Protein AF-A0A3C1B3I5-F1 (afdb_monomer_lite)

pLDDT: mean 86.34, std 8.49, range [52.22, 96.81]

Secondary structure (DSSP, 8-state):
-HHHHHHHHHHHHHHHHHHHHHHHHHHHHHHHHHHHHHHHHHHHHHHHHHHHHHHHHHHTTT--HHHHHHHHTHHHHHSSEEEEEETTT--EEEPPPPGGGHHHHHHHHHHHHHHHHHHHTS--S-EEEEEEEEETTEEEEEEEEEEEEEEEETTEEEEEEEEEEEEE-HHHHHHHHHHHHHHHH-

Sequence (186 aa):
MNKSIFFRRVLTILILALLLWTALTAILYSLVSRPIFTQIKVRDMQPKAEAIADLASHSFLSGDFFFNSLLESSFELFDAWVFVVDGITGEIRSTSLPDSDTAARQVIQNQIDSHLETLLTGDYASLWFIEKIPRGSGNREVMFIGVPIKVGFGSNQLVVGAIFFVTPMDELNAGLTSMNIALLYS

Radius of gyration: 23.73 Å; chains: 1; bounding box: 56×26×83 Å

Foldseek 3Di:
DVVVVVVVVVVVVVVVVVLVVLVVVLVVCLVPVVVVVVVVLCVLQQVVQVVLLAVVLVCVVPVDPVNLVCQQCVCVVRLWKKWWAFPPPRDIDTHDDPPQQPQQPVVVSVVCVVCFVVQQVVPDQKDKDWDWGDGHPDTFIKMKIKGFRWHDDDPDTHGGTIMITIHGCVVVVVVSVVVSVVSSVD

Structure (mmCIF, N/CA/C/O backbone):
data_AF-A0A3C1B3I5-F1
#
_entry.id   AF-A0A3C1B3I5-F1
#
loop_
_atom_site.group_PDB
_atom_site.id
_atom_site.type_symbol
_atom_site.label_atom_id
_atom_site.label_alt_id
_atom_site.label_comp_id
_atom_site.label_asym_id
_atom_site.label_entity_id
_atom_site.label_seq_id
_atom_site.pdbx_PDB_ins_code
_atom_site.Cartn_x
_atom_site.Cartn_y
_atom_site.Cartn_z
_atom_site.occupancy
_atom_site.B_iso_or_equiv
_atom_site.auth_seq_id
_atom_site.auth_comp_id
_atom_site.auth_asym_id
_atom_site.auth_atom_id
_atom_site.pdbx_PDB_model_num
ATOM 1 N N . MET A 1 1 ? -29.274 -0.188 60.562 1.00 52.22 1 MET A N 1
ATOM 2 C CA . MET A 1 1 ? -29.318 0.510 59.254 1.00 52.22 1 MET A CA 1
ATOM 3 C C . MET A 1 1 ? -27.943 0.826 58.639 1.00 52.22 1 MET A C 1
ATOM 5 O O . MET A 1 1 ? -27.886 0.979 57.431 1.00 52.22 1 MET A O 1
ATOM 9 N N . ASN A 1 2 ? -26.824 0.829 59.382 1.00 54.56 2 ASN A N 1
ATOM 10 C CA . ASN A 1 2 ? -25.502 1.221 58.838 1.00 54.56 2 ASN A CA 1
ATOM 11 C C . ASN A 1 2 ? -24.820 0.191 57.909 1.00 54.56 2 ASN A C 1
ATOM 13 O O . ASN A 1 2 ? -23.942 0.557 57.130 1.00 54.56 2 ASN A O 1
ATOM 17 N N . LYS A 1 3 ? -25.232 -1.087 57.944 1.00 56.28 3 LYS A N 1
ATOM 18 C CA . LYS A 1 3 ? -24.671 -2.141 57.075 1.00 56.28 3 LYS A CA 1
ATOM 19 C C . LYS A 1 3 ? -24.986 -1.926 55.587 1.00 56.28 3 LYS A C 1
ATOM 21 O O . LYS A 1 3 ? -24.147 -2.248 54.753 1.00 56.28 3 LYS A O 1
ATOM 26 N N . SER A 1 4 ? -26.145 -1.350 55.245 1.00 68.38 4 SER A N 1
ATOM 27 C CA . SER A 1 4 ? -26.515 -1.134 53.837 1.00 68.38 4 SER A CA 1
ATOM 28 C C . SER A 1 4 ? -25.727 0.008 53.197 1.00 68.38 4 SER A C 1
ATOM 30 O O . SER A 1 4 ? -25.378 -0.092 52.028 1.00 68.38 4 SE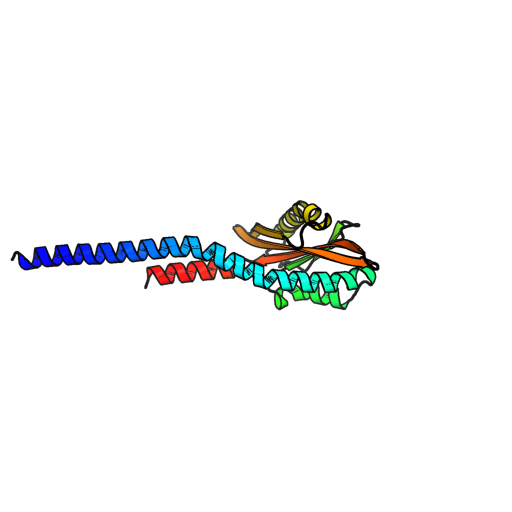R A O 1
ATOM 32 N N . ILE A 1 5 ? -25.390 1.055 53.962 1.00 75.94 5 ILE A N 1
ATOM 33 C CA . ILE A 1 5 ? -24.612 2.205 53.479 1.00 75.94 5 ILE A CA 1
ATOM 34 C C . ILE A 1 5 ? -23.159 1.796 53.225 1.00 75.94 5 ILE A C 1
ATOM 36 O O . ILE A 1 5 ? -22.607 2.128 52.178 1.00 75.94 5 ILE A O 1
ATOM 40 N N . PHE A 1 6 ? -22.556 1.034 54.146 1.00 81.25 6 PHE A N 1
ATOM 41 C CA . PHE A 1 6 ? -21.201 0.509 53.966 1.00 81.25 6 PHE A CA 1
ATOM 42 C C . PHE A 1 6 ? -21.116 -0.418 52.747 1.00 81.25 6 PHE A C 1
ATOM 44 O O . PHE A 1 6 ? -20.263 -0.220 51.886 1.00 81.25 6 PHE A O 1
ATOM 51 N N . PHE A 1 7 ? -22.056 -1.362 52.622 1.00 84.00 7 PHE A N 1
ATOM 52 C CA . PHE A 1 7 ? -22.122 -2.263 51.472 1.00 84.00 7 PHE A CA 1
ATOM 53 C C . PHE A 1 7 ? -22.309 -1.510 50.149 1.00 84.00 7 PHE A C 1
ATOM 55 O O . PHE A 1 7 ? -21.579 -1.771 49.197 1.00 84.00 7 PHE A O 1
ATOM 62 N N . ARG A 1 8 ? -23.217 -0.522 50.094 1.00 83.50 8 ARG A N 1
ATOM 63 C CA . ARG A 1 8 ? -23.411 0.311 48.896 1.00 83.50 8 ARG A CA 1
ATOM 64 C C . ARG A 1 8 ? -22.131 1.031 48.498 1.00 83.50 8 ARG A C 1
ATOM 66 O O . ARG A 1 8 ? -21.798 1.042 47.325 1.00 83.50 8 ARG A O 1
ATOM 73 N N . ARG A 1 9 ? -21.407 1.600 49.465 1.00 87.69 9 ARG A N 1
ATOM 74 C CA . ARG A 1 9 ? -20.180 2.363 49.203 1.00 87.69 9 ARG A CA 1
ATOM 75 C C . ARG A 1 9 ? -19.067 1.474 48.654 1.00 87.69 9 ARG A C 1
ATOM 77 O O . ARG A 1 9 ? -18.425 1.852 47.681 1.00 87.69 9 ARG A O 1
ATOM 84 N N . VAL A 1 10 ? -18.884 0.289 49.237 1.00 90.50 10 VAL A N 1
ATOM 85 C CA . VAL A 1 10 ? -17.921 -0.708 48.744 1.00 90.50 10 VAL A CA 1
ATOM 86 C C . VAL A 1 10 ? -18.313 -1.187 47.347 1.00 90.50 10 VAL A C 1
ATOM 88 O O . VAL A 1 10 ? -17.467 -1.195 46.461 1.00 90.50 10 VAL A O 1
ATOM 91 N N . LEU A 1 11 ? -19.593 -1.500 47.118 1.00 90.88 11 LEU A N 1
ATOM 92 C CA . LEU A 1 11 ? -20.099 -1.908 45.806 1.00 90.88 11 LEU A CA 1
ATOM 93 C C . LEU A 1 11 ? -19.874 -0.820 44.746 1.00 90.88 11 LEU A C 1
ATOM 95 O O . LEU A 1 11 ? -19.402 -1.127 43.657 1.00 90.88 11 LEU A O 1
ATOM 99 N N . THR A 1 12 ? -20.157 0.450 45.059 1.00 92.56 12 THR A N 1
ATOM 100 C CA . THR A 1 12 ? -19.917 1.570 44.135 1.00 92.56 12 THR A CA 1
ATOM 101 C C . THR A 1 12 ? -18.439 1.705 43.795 1.00 92.56 12 THR A C 1
ATOM 103 O O . THR A 1 12 ? -18.115 1.890 42.630 1.00 92.56 12 THR A O 1
ATOM 106 N N . ILE A 1 13 ? -17.542 1.583 44.779 1.00 94.31 13 ILE A N 1
ATOM 107 C CA . ILE A 1 13 ? -16.093 1.635 44.538 1.00 94.31 13 ILE A CA 1
ATOM 108 C C . ILE A 1 13 ? -15.651 0.466 43.652 1.00 94.31 13 ILE A C 1
ATOM 110 O O . ILE A 1 13 ? -14.847 0.666 42.749 1.00 94.31 13 ILE A O 1
ATOM 114 N N . LEU A 1 14 ? -16.198 -0.730 43.872 1.00 94.56 14 LEU A N 1
ATOM 115 C CA . LEU A 1 14 ? -15.859 -1.927 43.101 1.00 94.56 14 LEU A CA 1
ATOM 116 C C . LEU A 1 14 ? -16.334 -1.807 41.645 1.00 94.56 14 LEU A C 1
ATOM 118 O O . LEU A 1 14 ? -15.557 -2.046 40.726 1.00 94.56 14 LEU A O 1
ATOM 122 N N . ILE A 1 15 ? -17.573 -1.351 41.431 1.00 93.50 15 ILE A N 1
ATOM 123 C CA . ILE A 1 15 ? -18.109 -1.069 40.091 1.00 93.50 15 ILE A CA 1
ATOM 124 C C . ILE A 1 15 ? -17.290 0.032 39.411 1.00 93.50 15 ILE A C 1
ATOM 126 O O . ILE A 1 15 ? -16.936 -0.110 38.246 1.00 93.50 15 ILE A O 1
ATOM 130 N N . LEU A 1 16 ? -16.955 1.109 40.129 1.00 95.12 16 LEU A N 1
ATOM 131 C CA . LEU A 1 16 ? -16.150 2.199 39.581 1.00 95.12 16 LEU A CA 1
ATOM 132 C C . LEU A 1 16 ? -14.762 1.701 39.171 1.00 95.12 16 LEU A C 1
ATOM 134 O O . LEU A 1 16 ? -14.314 2.019 38.079 1.00 95.12 16 LEU A O 1
ATOM 138 N N . ALA A 1 17 ? -14.107 0.901 40.016 1.00 94.44 17 ALA A N 1
ATOM 139 C CA . ALA A 1 17 ? -12.803 0.318 39.722 1.00 94.44 17 ALA A CA 1
ATOM 140 C C . ALA A 1 17 ? -12.855 -0.589 38.485 1.00 94.44 17 ALA A C 1
ATOM 142 O O . ALA A 1 17 ? -11.972 -0.502 37.635 1.00 94.44 17 ALA A O 1
ATOM 143 N N . LEU A 1 18 ? -13.906 -1.404 38.357 1.00 91.31 18 LEU A N 1
ATOM 144 C CA . LEU A 1 18 ? -14.103 -2.278 37.202 1.00 91.31 18 LEU A CA 1
ATOM 145 C C . LEU A 1 18 ? -14.342 -1.471 35.918 1.00 91.31 18 LEU A C 1
ATOM 147 O O . LEU A 1 18 ? -13.686 -1.724 34.916 1.00 91.31 18 LEU A O 1
ATOM 151 N N . LEU A 1 19 ? -15.188 -0.437 35.967 1.00 89.69 19 LEU A N 1
ATOM 152 C CA . LEU A 1 19 ? -15.405 0.471 34.835 1.00 89.69 19 LEU A CA 1
ATOM 153 C C . LEU A 1 19 ? -14.115 1.183 34.412 1.00 89.69 19 LEU A C 1
ATOM 155 O O . LEU A 1 19 ? -13.826 1.284 33.221 1.00 89.69 19 LEU A O 1
ATOM 159 N N . LEU A 1 20 ? -13.328 1.660 35.380 1.00 91.69 20 LEU A N 1
ATOM 160 C CA . LEU A 1 20 ? -12.057 2.336 35.118 1.00 91.69 20 LEU A CA 1
ATOM 161 C C . LEU A 1 20 ? -11.040 1.380 34.490 1.00 91.69 20 LEU A C 1
ATOM 163 O O . LEU A 1 20 ? -10.332 1.767 33.564 1.00 91.69 20 LEU A O 1
ATOM 167 N N . TRP A 1 21 ? -11.002 0.130 34.955 1.00 91.25 21 TRP A N 1
ATOM 168 C CA . TRP A 1 21 ? -10.149 -0.915 34.398 1.00 91.25 21 TRP A CA 1
ATOM 169 C C . TRP A 1 21 ? -10.530 -1.271 32.957 1.00 91.25 21 TRP A C 1
ATOM 171 O O . TRP A 1 21 ? -9.656 -1.318 32.087 1.00 91.25 21 TRP A O 1
ATOM 181 N N . THR A 1 22 ? -11.821 -1.465 32.677 1.00 87.69 22 THR A N 1
ATOM 182 C CA . THR A 1 22 ? -12.313 -1.752 31.321 1.00 87.69 22 THR A CA 1
ATOM 183 C C . THR A 1 22 ? -12.027 -0.587 30.376 1.00 87.69 22 THR A C 1
ATOM 185 O O . THR A 1 22 ? -11.477 -0.795 29.295 1.00 87.69 22 THR A O 1
ATOM 188 N N . ALA A 1 23 ? -12.298 0.651 30.803 1.00 86.75 23 ALA A N 1
ATOM 189 C CA . ALA A 1 23 ? -12.005 1.842 30.010 1.00 86.75 23 ALA A CA 1
ATOM 190 C C . ALA A 1 23 ? -10.501 1.987 29.722 1.00 86.75 23 ALA A C 1
ATOM 192 O O . ALA A 1 23 ? -10.109 2.239 28.582 1.00 86.75 23 ALA A O 1
ATOM 193 N N . LEU A 1 24 ? -9.649 1.780 30.731 1.00 88.56 24 LEU A N 1
ATOM 194 C CA . LEU A 1 24 ? -8.197 1.833 30.567 1.00 88.56 24 LEU A CA 1
ATOM 195 C C . LEU A 1 24 ? -7.699 0.762 29.590 1.00 88.56 24 LEU A C 1
ATOM 197 O O . LEU A 1 24 ? -6.895 1.060 28.706 1.00 88.56 24 LEU A O 1
ATOM 201 N N . THR A 1 25 ? -8.200 -0.466 29.721 1.00 86.50 25 THR A N 1
ATOM 202 C CA . THR A 1 25 ? -7.840 -1.582 28.839 1.00 86.50 25 THR A CA 1
ATOM 203 C C . THR A 1 25 ? -8.262 -1.298 27.400 1.00 86.50 25 THR A C 1
ATOM 205 O O . THR A 1 25 ? -7.454 -1.468 26.489 1.00 86.50 25 THR A O 1
ATOM 208 N N . ALA A 1 26 ? -9.481 -0.794 27.187 1.00 84.38 26 ALA A N 1
ATOM 209 C CA . ALA A 1 26 ? -9.973 -0.422 25.863 1.00 84.38 26 ALA A CA 1
ATOM 210 C C . ALA A 1 26 ? -9.109 0.675 25.210 1.00 84.38 26 ALA A C 1
ATOM 212 O O . ALA A 1 26 ? -8.770 0.572 24.030 1.00 84.38 26 ALA A O 1
ATOM 213 N N . ILE A 1 27 ? -8.691 1.693 25.973 1.00 86.12 27 ILE A N 1
ATOM 214 C CA . ILE A 1 27 ? -7.803 2.758 25.474 1.00 86.12 27 ILE A CA 1
ATOM 215 C C . ILE A 1 27 ? -6.432 2.192 25.093 1.00 86.12 27 ILE A C 1
ATOM 217 O O . ILE A 1 27 ? -5.950 2.447 23.988 1.00 86.12 27 ILE A O 1
ATOM 221 N N . LEU A 1 28 ? -5.809 1.412 25.981 1.00 86.12 28 LEU A N 1
ATOM 222 C CA . LEU A 1 28 ? -4.505 0.798 25.715 1.00 86.12 28 LEU A CA 1
ATOM 223 C C . LEU A 1 28 ? -4.555 -0.097 24.475 1.00 86.12 28 LEU A C 1
ATOM 225 O O . LEU A 1 28 ? -3.685 -0.002 23.610 1.00 86.12 28 LEU A O 1
ATOM 229 N N . TYR A 1 29 ? -5.596 -0.920 24.358 1.00 84.00 29 TYR A N 1
ATOM 230 C CA . TYR A 1 29 ? -5.762 -1.804 23.213 1.00 84.00 29 TYR A CA 1
ATOM 231 C C . TYR A 1 29 ? -5.939 -1.007 21.916 1.00 84.00 29 TYR A C 1
ATOM 233 O O . TYR A 1 29 ? -5.285 -1.303 20.917 1.00 84.00 29 TYR A O 1
ATOM 241 N N . SER A 1 30 ? -6.759 0.044 21.927 1.00 80.69 30 SER A N 1
ATOM 242 C CA . SER A 1 30 ? -6.966 0.911 20.761 1.00 80.69 30 SER A CA 1
ATOM 243 C C . SER A 1 30 ? -5.657 1.544 20.263 1.00 80.69 30 SER A C 1
ATOM 245 O O . SER A 1 30 ? -5.400 1.577 19.059 1.00 80.69 30 SER A O 1
ATOM 247 N N . LEU A 1 31 ? -4.781 1.968 21.180 1.00 82.88 31 LEU A N 1
ATOM 248 C CA . LEU A 1 31 ? -3.492 2.576 20.833 1.00 82.88 31 LEU A CA 1
ATOM 249 C C . LEU A 1 31 ? -2.472 1.565 20.289 1.00 82.88 31 LEU A C 1
ATOM 251 O O . LEU A 1 31 ? -1.713 1.890 19.378 1.00 82.88 31 LEU A O 1
ATOM 255 N N . VAL A 1 32 ? -2.443 0.349 20.839 1.00 86.62 32 VAL A N 1
ATOM 256 C CA . VAL A 1 32 ? -1.424 -0.663 20.506 1.00 86.62 32 VAL A CA 1
ATOM 257 C C . VAL A 1 32 ? -1.828 -1.530 19.312 1.00 86.62 32 VAL A C 1
ATOM 259 O O . VAL A 1 32 ? -0.976 -1.958 18.537 1.00 86.62 32 VAL A O 1
ATOM 262 N N . SER A 1 33 ? -3.121 -1.784 19.129 1.00 84.31 33 SER A N 1
ATOM 263 C CA . SER A 1 33 ? -3.621 -2.686 18.088 1.00 84.31 33 SER A CA 1
ATOM 264 C C . SER A 1 33 ? -3.324 -2.180 16.682 1.00 84.31 33 SER A C 1
ATOM 266 O O . SER A 1 33 ? -2.759 -2.917 15.877 1.00 84.31 33 SER A O 1
ATOM 268 N N . ARG A 1 34 ? -3.641 -0.915 16.390 1.00 87.06 34 ARG A N 1
ATOM 269 C CA . ARG A 1 34 ? -3.475 -0.337 15.052 1.00 87.06 34 ARG A CA 1
ATOM 270 C C . ARG A 1 34 ? -2.067 -0.533 14.469 1.00 87.06 34 ARG A C 1
ATOM 272 O O . ARG A 1 34 ? -1.987 -1.135 13.403 1.00 87.06 34 ARG A O 1
ATOM 279 N N . PRO A 1 35 ? -0.963 -0.124 15.129 1.00 88.19 35 PRO A N 1
ATOM 280 C CA . PRO A 1 35 ? 0.373 -0.326 14.568 1.00 88.19 35 PRO A CA 1
ATOM 281 C C . PRO A 1 35 ? 0.721 -1.808 14.371 1.00 88.19 35 PRO A C 1
ATOM 283 O O . PRO A 1 35 ? 1.366 -2.145 13.380 1.00 88.19 35 PRO A O 1
ATOM 286 N N . ILE A 1 36 ? 0.264 -2.702 15.255 1.00 88.75 36 ILE A N 1
ATOM 287 C CA . ILE A 1 36 ? 0.499 -4.147 15.118 1.00 88.75 36 ILE A CA 1
ATOM 288 C C . ILE A 1 36 ? -0.220 -4.698 13.883 1.00 88.75 36 ILE A C 1
ATOM 290 O O . ILE A 1 36 ? 0.405 -5.363 13.058 1.00 88.75 36 ILE A O 1
ATOM 294 N N . PHE A 1 37 ? -1.513 -4.411 13.718 1.00 88.38 37 PHE A N 1
ATOM 295 C CA . PHE A 1 37 ? -2.276 -4.894 12.564 1.00 88.38 37 PHE A CA 1
ATOM 296 C C . PHE A 1 37 ? -1.763 -4.303 11.249 1.00 88.38 37 PHE A C 1
ATOM 298 O O . PHE A 1 37 ? -1.667 -5.025 10.257 1.00 88.38 37 PHE A O 1
ATOM 305 N N . THR A 1 38 ? -1.354 -3.033 11.251 1.00 90.56 38 THR A N 1
ATOM 306 C CA . THR A 1 38 ? -0.689 -2.403 10.105 1.00 90.56 38 THR A CA 1
ATOM 307 C C . THR A 1 38 ? 0.583 -3.159 9.725 1.00 90.56 38 THR A C 1
ATOM 309 O O . THR A 1 38 ? 0.748 -3.521 8.564 1.00 90.56 38 THR A O 1
ATOM 312 N N . GLN A 1 39 ? 1.461 -3.464 10.687 1.00 91.56 39 GLN A N 1
ATOM 313 C CA . GLN A 1 39 ? 2.683 -4.232 10.420 1.00 91.56 39 GLN A CA 1
ATOM 314 C C . GLN A 1 39 ? 2.391 -5.649 9.919 1.00 91.56 39 GLN A C 1
ATOM 316 O O . GLN A 1 39 ? 3.093 -6.145 9.039 1.00 91.56 39 GLN A O 1
ATOM 321 N N . ILE A 1 40 ? 1.351 -6.302 10.447 1.00 91.62 40 ILE A N 1
ATOM 322 C CA . ILE A 1 40 ? 0.915 -7.617 9.963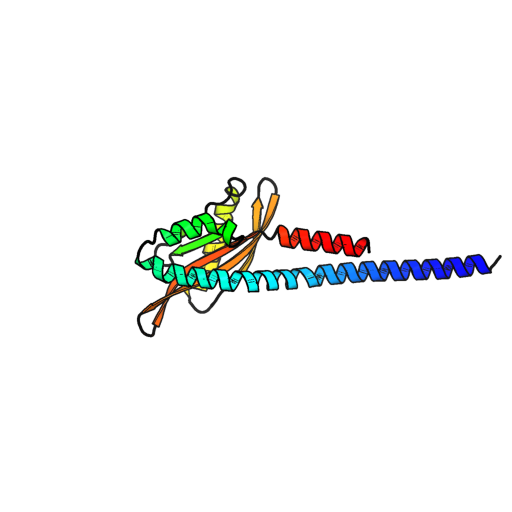 1.00 91.62 40 ILE A CA 1
ATOM 323 C C . ILE A 1 40 ? 0.476 -7.526 8.497 1.00 91.62 40 ILE A C 1
ATOM 325 O O . ILE A 1 40 ? 0.909 -8.357 7.700 1.00 91.62 40 ILE A O 1
ATOM 329 N N . LYS A 1 41 ? -0.321 -6.513 8.128 1.00 91.62 41 LYS A N 1
ATOM 330 C CA . LYS A 1 41 ? -0.755 -6.306 6.736 1.00 91.62 41 LYS A CA 1
ATOM 331 C C . LYS A 1 41 ? 0.439 -6.011 5.822 1.00 91.62 41 LYS A C 1
ATOM 333 O O . LYS A 1 41 ? 0.527 -6.624 4.766 1.00 91.62 41 LYS A O 1
ATOM 338 N N . VAL A 1 42 ? 1.401 -5.181 6.242 1.00 93.88 42 VAL A N 1
ATOM 339 C CA . VAL A 1 42 ? 2.648 -4.948 5.480 1.00 93.88 42 VAL A CA 1
ATOM 340 C C . VAL A 1 42 ? 3.411 -6.256 5.266 1.00 93.88 42 VAL A C 1
ATOM 342 O O . VAL A 1 42 ? 3.784 -6.563 4.140 1.00 93.88 42 VAL A O 1
ATOM 345 N N . ARG A 1 43 ? 3.593 -7.066 6.315 1.00 93.75 43 ARG A N 1
ATOM 346 C CA . ARG A 1 43 ? 4.321 -8.342 6.233 1.00 93.75 43 ARG A CA 1
ATOM 347 C C . ARG A 1 43 ? 3.635 -9.380 5.338 1.00 93.75 43 ARG A C 1
ATOM 349 O O . ARG A 1 43 ? 4.313 -10.262 4.825 1.00 93.75 43 ARG A O 1
ATOM 356 N N . ASP A 1 44 ? 2.319 -9.296 5.167 1.00 92.38 44 ASP A N 1
ATOM 357 C CA . ASP A 1 44 ? 1.569 -10.147 4.235 1.00 92.38 44 ASP A CA 1
ATOM 358 C C . ASP A 1 44 ? 1.617 -9.621 2.791 1.00 92.38 44 ASP A C 1
ATOM 360 O O . ASP A 1 44 ? 1.728 -10.391 1.839 1.00 92.38 44 ASP A O 1
ATOM 364 N N . MET A 1 45 ? 1.547 -8.302 2.616 1.00 92.88 45 MET A N 1
ATOM 365 C CA . MET A 1 45 ? 1.447 -7.667 1.300 1.00 92.88 45 MET A CA 1
ATOM 366 C C . MET A 1 45 ? 2.802 -7.454 0.617 1.00 92.88 45 MET A C 1
ATOM 368 O O . MET A 1 45 ? 2.906 -7.619 -0.595 1.00 92.88 45 MET A O 1
ATOM 372 N N . GLN A 1 46 ? 3.851 -7.119 1.368 1.00 94.81 46 GLN A N 1
ATOM 373 C CA . GLN A 1 46 ? 5.192 -6.899 0.828 1.00 94.81 46 GLN A CA 1
ATOM 374 C C . GLN A 1 46 ? 5.732 -8.090 0.016 1.00 94.81 46 GLN A C 1
ATOM 376 O O . GLN A 1 46 ? 6.105 -7.868 -1.134 1.00 94.81 46 GLN A O 1
ATOM 381 N N . PRO A 1 47 ? 5.724 -9.346 0.509 1.00 94.00 47 PRO A N 1
ATOM 382 C CA . PRO A 1 47 ? 6.214 -10.473 -0.288 1.00 94.00 47 PRO A CA 1
ATOM 383 C C . PRO A 1 47 ? 5.368 -10.724 -1.548 1.00 94.00 47 PRO A C 1
ATOM 385 O O . PRO A 1 47 ? 5.883 -11.216 -2.549 1.00 94.00 47 PRO A O 1
ATOM 388 N N . LYS A 1 48 ? 4.076 -10.358 -1.541 1.00 93.25 48 LYS A N 1
ATOM 389 C CA . LYS A 1 48 ? 3.225 -10.412 -2.743 1.00 93.25 48 LYS A CA 1
ATOM 390 C C . LYS A 1 48 ? 3.677 -9.367 -3.764 1.00 93.25 48 LYS A C 1
ATOM 392 O O . LYS A 1 48 ? 3.807 -9.691 -4.940 1.00 93.25 48 LYS A O 1
ATOM 397 N N . ALA A 1 49 ? 3.964 -8.146 -3.315 1.00 93.62 49 ALA A N 1
ATOM 398 C CA . ALA A 1 49 ? 4.496 -7.088 -4.169 1.00 93.62 49 ALA A CA 1
ATOM 399 C C . ALA A 1 49 ? 5.876 -7.451 -4.747 1.00 93.62 49 ALA A C 1
ATOM 401 O O . ALA A 1 49 ? 6.101 -7.244 -5.937 1.00 93.62 49 ALA A O 1
ATOM 402 N N . GLU A 1 50 ? 6.756 -8.057 -3.946 1.00 93.31 50 GLU A N 1
ATOM 403 C CA . GLU A 1 50 ? 8.052 -8.591 -4.395 1.00 93.31 50 GLU A CA 1
ATOM 404 C C . GLU A 1 50 ? 7.880 -9.666 -5.476 1.00 93.31 50 GLU A C 1
ATOM 406 O O . GLU A 1 50 ? 8.484 -9.561 -6.542 1.00 93.31 50 GLU A O 1
ATOM 411 N N . ALA A 1 51 ? 6.976 -10.629 -5.278 1.00 90.62 51 ALA A N 1
ATOM 412 C CA . ALA A 1 51 ? 6.703 -11.658 -6.281 1.00 90.62 51 ALA A CA 1
ATOM 413 C C . ALA A 1 51 ? 6.180 -11.075 -7.609 1.00 90.62 51 ALA A C 1
ATOM 415 O O . ALA A 1 51 ? 6.577 -11.525 -8.686 1.00 90.62 51 ALA A O 1
ATOM 416 N N . ILE A 1 52 ? 5.311 -10.058 -7.561 1.00 90.12 52 ILE A N 1
ATOM 417 C CA . ILE A 1 52 ? 4.844 -9.384 -8.781 1.00 90.12 52 ILE A CA 1
ATOM 418 C C . ILE A 1 52 ? 5.961 -8.545 -9.416 1.00 90.12 52 ILE A C 1
ATOM 420 O O . ILE A 1 52 ? 6.033 -8.492 -10.642 1.00 90.12 52 ILE A O 1
ATOM 424 N N . ALA A 1 53 ? 6.852 -7.931 -8.632 1.00 90.62 53 ALA A N 1
ATOM 425 C CA . ALA A 1 53 ? 8.009 -7.201 -9.157 1.00 90.62 53 ALA A CA 1
ATOM 426 C C . ALA A 1 53 ? 8.969 -8.134 -9.906 1.00 90.62 53 ALA A C 1
ATOM 428 O O . ALA A 1 53 ? 9.419 -7.802 -11.008 1.00 90.62 53 ALA A O 1
ATOM 429 N N . ASP A 1 54 ? 9.195 -9.333 -9.373 1.00 88.94 54 ASP A N 1
ATOM 430 C CA . ASP A 1 54 ? 9.985 -10.369 -10.036 1.00 88.94 54 ASP A CA 1
ATOM 431 C C . ASP A 1 54 ? 9.327 -10.832 -11.343 1.00 88.94 54 ASP A C 1
ATOM 433 O O . ASP A 1 54 ? 10.000 -10.931 -12.373 1.00 88.94 54 ASP A O 1
ATOM 437 N N . LEU A 1 55 ? 8.008 -11.047 -11.363 1.00 87.19 55 LEU A N 1
ATOM 438 C CA . LEU A 1 55 ? 7.279 -11.362 -12.601 1.00 87.19 55 LEU A CA 1
ATOM 439 C C . LEU A 1 55 ? 7.347 -10.210 -13.614 1.00 87.19 55 LEU A C 1
ATOM 441 O O . LEU A 1 55 ? 7.582 -10.432 -14.806 1.00 87.19 55 LEU A O 1
ATOM 445 N N . ALA A 1 56 ? 7.201 -8.972 -13.144 1.00 86.00 56 ALA A N 1
ATOM 446 C CA . ALA A 1 56 ? 7.278 -7.791 -13.988 1.00 86.00 56 ALA A CA 1
ATOM 447 C C . ALA A 1 56 ? 8.662 -7.643 -14.623 1.00 86.00 56 ALA A C 1
ATOM 449 O O . ALA A 1 56 ? 8.735 -7.299 -15.799 1.00 86.00 56 ALA A O 1
ATOM 450 N N . SER A 1 57 ? 9.746 -7.961 -13.907 1.00 84.56 57 SER A N 1
ATOM 451 C CA . SER A 1 57 ? 11.113 -7.894 -14.451 1.00 84.56 57 SER A CA 1
ATOM 452 C C . SER A 1 57 ? 11.279 -8.704 -15.749 1.00 84.56 57 SER A C 1
ATOM 454 O O . SER A 1 57 ? 11.961 -8.260 -16.673 1.00 84.56 57 SER A O 1
ATOM 456 N N . HIS A 1 58 ? 10.575 -9.836 -15.869 1.00 76.75 58 HIS A N 1
ATOM 457 C CA . HIS A 1 58 ? 10.556 -10.673 -17.071 1.00 76.75 58 HIS A CA 1
ATOM 458 C C . HIS A 1 58 ? 9.634 -10.094 -18.156 1.00 76.75 58 HIS A C 1
ATOM 460 O O . HIS A 1 58 ? 9.980 -10.074 -19.342 1.00 76.75 58 HIS A O 1
ATOM 466 N N . SER A 1 59 ? 8.466 -9.578 -17.757 1.00 72.94 59 SER A N 1
ATOM 467 C CA . SER A 1 59 ? 7.486 -8.991 -18.678 1.00 72.94 59 SER A CA 1
ATOM 468 C C . SER A 1 59 ? 7.917 -7.636 -19.253 1.00 72.94 59 SER A C 1
ATOM 470 O O . SER A 1 59 ? 7.455 -7.286 -20.342 1.00 72.94 59 SER A O 1
ATOM 472 N N . PHE A 1 60 ? 8.756 -6.862 -18.556 1.00 66.12 60 PHE A N 1
ATOM 473 C CA . PHE A 1 60 ? 9.222 -5.542 -19.003 1.00 66.12 60 PHE A CA 1
ATOM 474 C C . PHE A 1 60 ? 9.979 -5.608 -20.334 1.00 66.12 60 PHE A C 1
ATOM 476 O O . PHE A 1 60 ? 9.936 -4.663 -21.111 1.00 66.12 60 PHE A O 1
ATOM 483 N N . LEU A 1 61 ? 10.616 -6.744 -20.624 1.00 60.59 61 LEU A N 1
ATOM 484 C CA . LEU A 1 61 ? 11.374 -6.954 -21.856 1.00 60.59 61 LEU A CA 1
ATOM 485 C C . LEU A 1 61 ? 10.519 -7.474 -23.023 1.00 60.59 61 LEU A C 1
ATOM 487 O O . LEU A 1 61 ? 10.946 -7.369 -24.170 1.00 60.59 61 LEU A O 1
ATOM 491 N N . SER A 1 62 ? 9.337 -8.042 -22.748 1.00 61.94 62 SER A N 1
ATOM 492 C CA . SER A 1 62 ? 8.644 -8.914 -23.714 1.00 61.94 62 SER A CA 1
ATOM 493 C C . SER A 1 62 ? 7.178 -8.559 -23.986 1.00 61.94 62 SER A C 1
ATOM 495 O O . SER A 1 62 ? 6.596 -9.135 -24.900 1.00 61.94 62 SER A O 1
ATOM 497 N N . GLY A 1 63 ? 6.573 -7.630 -23.233 1.00 62.06 63 GLY A N 1
ATOM 498 C CA . GLY A 1 63 ? 5.168 -7.241 -23.425 1.00 62.06 63 GLY A CA 1
ATOM 499 C C . GLY A 1 63 ? 4.201 -8.414 -23.228 1.00 62.06 63 GLY A C 1
ATOM 500 O O . GLY A 1 63 ? 3.513 -8.818 -24.161 1.00 62.06 63 GLY A O 1
ATOM 501 N N . ASP A 1 64 ? 4.180 -8.992 -22.024 1.00 74.06 64 ASP A N 1
ATOM 502 C CA . ASP A 1 64 ? 3.459 -10.234 -21.740 1.00 74.06 64 ASP A CA 1
ATOM 503 C C . ASP A 1 64 ? 1.948 -10.012 -21.524 1.00 74.06 64 ASP A C 1
ATOM 505 O O . ASP A 1 64 ? 1.521 -9.253 -20.650 1.00 74.06 64 ASP A O 1
ATOM 509 N N . PHE A 1 65 ? 1.128 -10.720 -22.305 1.00 75.31 65 PHE A N 1
ATOM 510 C CA . PHE A 1 65 ? -0.331 -10.740 -22.165 1.00 75.31 65 PHE A CA 1
ATOM 511 C C . PHE A 1 65 ? -0.768 -11.288 -20.799 1.00 75.31 65 PHE A C 1
ATOM 513 O O . PHE A 1 65 ? -1.717 -10.771 -20.208 1.00 75.31 65 PHE A O 1
ATOM 520 N N . PHE A 1 66 ? -0.056 -12.286 -20.264 1.00 80.19 66 PHE A N 1
ATOM 521 C CA . PHE A 1 66 ? -0.373 -12.880 -18.965 1.00 80.19 66 PHE A CA 1
ATOM 522 C C . PHE A 1 66 ? -0.241 -11.862 -17.827 1.00 80.19 66 PHE A C 1
ATOM 524 O O . PHE A 1 66 ? -1.090 -11.804 -16.937 1.00 80.19 66 PHE A O 1
ATOM 531 N N . PHE A 1 67 ? 0.789 -11.014 -17.883 1.00 83.50 67 PHE A N 1
ATOM 532 C CA . PHE A 1 67 ? 1.007 -9.976 -16.881 1.00 83.50 67 PHE A CA 1
ATOM 533 C C . PHE A 1 67 ? -0.116 -8.931 -16.881 1.00 83.50 67 PHE A C 1
ATOM 535 O O . PHE A 1 67 ? -0.572 -8.516 -15.817 1.00 83.50 67 PHE A O 1
ATOM 542 N N . ASN A 1 68 ? -0.627 -8.560 -18.058 1.00 82.50 68 ASN A N 1
ATOM 543 C CA . ASN A 1 68 ? -1.760 -7.639 -18.158 1.00 82.50 68 ASN A CA 1
ATOM 544 C C . ASN A 1 68 ? -3.039 -8.238 -17.552 1.00 82.50 68 ASN A C 1
ATOM 546 O O . ASN A 1 68 ? -3.703 -7.570 -16.763 1.00 82.50 68 ASN A O 1
ATOM 550 N N . SER A 1 69 ? -3.348 -9.511 -17.829 1.00 84.19 69 SER A N 1
ATOM 551 C CA . SER A 1 69 ? -4.496 -10.190 -17.203 1.00 84.19 69 SER A CA 1
ATOM 552 C C . SER A 1 69 ? -4.350 -10.323 -15.680 1.00 84.19 69 SER A C 1
ATOM 554 O O . SER A 1 69 ? -5.337 -10.213 -14.948 1.00 84.19 69 SER A O 1
ATOM 556 N N . LEU A 1 70 ? -3.121 -10.520 -15.186 1.00 86.06 70 LEU A N 1
ATOM 557 C CA . LEU A 1 70 ? -2.826 -10.524 -13.752 1.00 86.06 70 LEU A CA 1
ATOM 558 C C . LEU A 1 70 ? -3.104 -9.152 -13.127 1.00 86.06 70 LEU A C 1
ATOM 560 O O . LEU A 1 70 ? -3.730 -9.089 -12.070 1.00 86.06 70 LEU A O 1
ATOM 564 N N . LEU A 1 71 ? -2.679 -8.061 -13.774 1.00 86.75 71 LEU A N 1
ATOM 565 C CA . LEU A 1 71 ? -2.953 -6.698 -13.307 1.00 86.75 71 LEU A CA 1
ATOM 566 C C . LEU A 1 71 ? -4.453 -6.387 -13.279 1.00 86.75 71 LEU A C 1
ATOM 568 O O . LEU A 1 71 ? -4.934 -5.792 -12.315 1.00 86.75 71 LEU A O 1
ATOM 572 N N . GLU A 1 72 ? -5.207 -6.808 -14.292 1.00 86.31 72 GLU A N 1
ATOM 573 C CA . GLU A 1 72 ? -6.666 -6.638 -14.316 1.00 86.31 72 GLU A CA 1
ATOM 574 C C . GLU A 1 72 ? -7.354 -7.380 -13.161 1.00 86.31 72 GLU A C 1
ATOM 576 O O . GLU A 1 72 ? -8.287 -6.851 -12.563 1.00 86.31 72 GLU A O 1
ATOM 581 N N . SER A 1 73 ? -6.842 -8.556 -12.786 1.00 88.19 73 SER A N 1
ATOM 582 C CA . SER A 1 73 ? -7.388 -9.384 -11.698 1.00 88.19 73 SER A CA 1
ATOM 583 C C . SER A 1 73 ? -6.751 -9.096 -10.328 1.00 88.19 73 SER A C 1
ATOM 585 O O . SER A 1 73 ? -7.016 -9.804 -9.355 1.00 88.19 73 SER A O 1
ATOM 587 N N . SER A 1 74 ? -5.884 -8.082 -10.218 1.00 86.69 74 SER A N 1
ATOM 588 C CA . SER A 1 74 ? -5.010 -7.914 -9.048 1.00 86.69 74 SER A CA 1
ATOM 589 C C . SER A 1 74 ? -5.777 -7.672 -7.751 1.00 86.69 74 SER A C 1
ATOM 591 O O . SER A 1 74 ? -5.367 -8.144 -6.692 1.00 86.69 74 SER A O 1
ATOM 593 N N . PHE A 1 75 ? -6.896 -6.950 -7.828 1.00 88.50 75 PHE A N 1
ATOM 594 C CA . PHE A 1 75 ? -7.704 -6.644 -6.654 1.00 88.50 75 PHE A CA 1
ATOM 595 C C . PHE A 1 75 ? -8.366 -7.905 -6.085 1.00 88.50 75 PHE A C 1
ATOM 597 O O . PHE A 1 75 ? -8.345 -8.112 -4.879 1.00 88.50 75 PHE A O 1
ATOM 604 N N . GLU A 1 76 ? -8.877 -8.791 -6.939 1.00 88.19 76 GLU A N 1
ATOM 605 C CA . GLU A 1 76 ? -9.503 -10.046 -6.504 1.00 88.19 76 GLU A CA 1
ATOM 606 C C . GLU A 1 76 ? -8.481 -11.037 -5.931 1.00 88.19 76 GLU A C 1
ATOM 608 O O . GLU A 1 76 ? -8.779 -11.772 -4.991 1.00 88.19 76 GLU A O 1
ATOM 613 N N . LEU A 1 77 ? -7.262 -11.045 -6.479 1.00 88.12 77 LEU A N 1
ATOM 614 C CA . LEU A 1 77 ? -6.202 -11.966 -6.064 1.00 88.12 77 LEU A CA 1
ATOM 615 C C . LEU A 1 77 ? -5.468 -11.511 -4.799 1.00 88.12 77 LEU A C 1
ATOM 617 O O . LEU A 1 77 ? -5.053 -12.345 -3.990 1.00 88.12 77 LEU A O 1
ATOM 621 N N . PHE A 1 78 ? -5.270 -10.201 -4.640 1.00 88.56 78 PHE A N 1
ATOM 622 C CA . PHE A 1 78 ? -4.370 -9.651 -3.624 1.00 88.56 78 PHE A CA 1
ATOM 623 C C . PHE A 1 78 ? -5.021 -8.637 -2.686 1.00 88.56 78 PHE A C 1
ATOM 625 O O . PHE A 1 78 ? -4.336 -8.181 -1.772 1.00 88.56 78 PHE A O 1
ATOM 632 N N . ASP A 1 79 ? -6.297 -8.289 -2.885 1.00 89.69 79 ASP A N 1
ATOM 633 C CA . ASP A 1 79 ? -6.969 -7.192 -2.169 1.00 89.69 79 ASP A CA 1
ATOM 634 C C . ASP A 1 79 ? -6.222 -5.851 -2.349 1.00 89.69 79 ASP A C 1
ATOM 636 O O . ASP A 1 79 ? -6.195 -4.980 -1.483 1.00 89.69 79 ASP A O 1
ATOM 640 N N . ALA A 1 80 ? -5.554 -5.685 -3.496 1.00 92.25 80 ALA A N 1
ATOM 641 C CA . ALA A 1 80 ? -4.692 -4.544 -3.766 1.00 92.25 80 ALA A CA 1
ATOM 642 C C . ALA A 1 80 ? -4.824 -4.059 -5.208 1.00 92.25 80 ALA A C 1
ATOM 644 O O . ALA A 1 80 ? -4.840 -4.838 -6.170 1.00 92.25 80 ALA A O 1
ATOM 645 N N . TRP A 1 81 ? -4.848 -2.738 -5.364 1.00 92.75 81 TRP A N 1
ATOM 646 C CA . TRP A 1 81 ? -4.655 -2.126 -6.664 1.00 92.75 81 TRP A CA 1
ATOM 647 C C . TRP A 1 81 ? -3.173 -2.045 -6.982 1.00 92.75 81 TRP A C 1
ATOM 649 O O . TRP A 1 81 ? -2.401 -1.485 -6.206 1.00 92.75 81 TRP A O 1
ATOM 659 N N . VAL A 1 82 ? -2.776 -2.602 -8.119 1.00 93.50 82 VAL A N 1
ATOM 660 C CA . VAL A 1 82 ? -1.370 -2.671 -8.515 1.00 93.50 82 VAL A CA 1
ATOM 661 C C . VAL A 1 82 ? -1.076 -1.609 -9.566 1.00 93.50 82 VAL A C 1
ATOM 663 O O . VAL A 1 82 ? -1.793 -1.492 -10.562 1.00 93.50 82 VAL A O 1
ATOM 666 N N . PHE A 1 83 ? -0.011 -0.847 -9.335 1.00 93.06 83 PHE A N 1
ATOM 667 C CA . PHE A 1 83 ? 0.532 0.149 -10.250 1.00 93.06 83 PHE A CA 1
ATOM 668 C C . PHE A 1 83 ? 1.969 -0.222 -10.570 1.00 93.06 83 PHE A C 1
ATOM 670 O O . PHE A 1 83 ? 2.783 -0.397 -9.672 1.00 93.06 83 PHE A O 1
ATOM 677 N N . VAL A 1 84 ? 2.276 -0.336 -11.848 1.00 92.00 84 VAL A N 1
ATOM 678 C CA . VAL A 1 84 ? 3.594 -0.665 -12.371 1.00 92.00 84 VAL A CA 1
ATOM 679 C C . VAL A 1 84 ? 4.105 0.569 -13.083 1.00 92.00 84 VAL A C 1
ATOM 681 O O . VAL A 1 84 ? 3.476 1.036 -14.030 1.00 92.00 84 VAL A O 1
ATOM 684 N N . VAL A 1 85 ? 5.228 1.094 -12.616 1.00 91.44 85 VAL A N 1
ATOM 685 C CA . VAL A 1 85 ? 5.839 2.317 -13.127 1.00 91.44 85 VAL A CA 1
ATOM 686 C C . VAL A 1 85 ? 7.146 1.963 -13.808 1.00 91.44 85 VAL A C 1
ATOM 688 O O . VAL A 1 85 ? 8.025 1.348 -13.200 1.00 91.44 85 VAL A O 1
ATOM 691 N N . ASP A 1 86 ? 7.271 2.346 -15.070 1.00 88.25 86 ASP A N 1
ATOM 692 C CA . ASP A 1 86 ? 8.531 2.297 -15.802 1.00 88.25 86 ASP A CA 1
ATOM 693 C C . ASP A 1 86 ? 9.429 3.462 -15.358 1.00 88.25 86 ASP A C 1
ATOM 695 O O . ASP A 1 86 ? 9.038 4.626 -15.435 1.00 88.25 86 ASP A O 1
ATOM 699 N N . GLY A 1 87 ? 10.634 3.154 -14.876 1.00 84.50 87 GLY A N 1
ATOM 700 C CA . GLY A 1 87 ? 11.577 4.154 -14.368 1.00 84.50 87 GLY A CA 1
ATOM 701 C C . GLY A 1 87 ? 12.279 4.968 -15.459 1.00 84.50 87 GLY A C 1
ATOM 702 O O . GLY A 1 87 ? 12.916 5.970 -15.144 1.00 84.50 87 GLY A O 1
ATOM 703 N N . ILE A 1 88 ? 12.183 4.555 -16.726 1.00 81.69 88 ILE A N 1
ATOM 704 C CA . ILE A 1 88 ? 12.799 5.222 -17.880 1.00 81.69 88 ILE A CA 1
ATOM 705 C C . ILE A 1 88 ? 11.764 6.080 -18.608 1.00 81.69 88 ILE A C 1
ATOM 707 O O . ILE A 1 88 ? 12.023 7.246 -18.903 1.00 81.69 88 ILE A O 1
ATOM 711 N N . THR A 1 89 ? 10.603 5.502 -18.924 1.00 82.31 89 THR A N 1
ATOM 712 C CA . THR A 1 89 ? 9.557 6.193 -19.698 1.00 82.31 89 THR A CA 1
ATOM 713 C C . THR A 1 89 ? 8.584 6.974 -18.819 1.00 82.31 89 THR A C 1
ATOM 715 O O . THR A 1 89 ? 7.910 7.877 -19.315 1.00 82.31 89 THR A O 1
ATOM 718 N N . GLY A 1 90 ? 8.497 6.640 -17.527 1.00 79.81 90 GLY A N 1
ATOM 719 C CA . GLY A 1 90 ? 7.464 7.154 -16.628 1.00 79.81 90 GLY A CA 1
ATOM 720 C C . GLY A 1 90 ? 6.071 6.592 -16.924 1.00 79.81 90 GLY A C 1
ATOM 721 O O . GLY A 1 90 ? 5.086 7.078 -16.370 1.00 79.81 90 GLY A O 1
ATOM 722 N N . GLU A 1 91 ? 5.952 5.596 -17.808 1.00 84.44 91 GLU A N 1
ATOM 723 C CA . GLU A 1 91 ? 4.665 4.991 -18.131 1.00 84.44 91 GLU A CA 1
ATOM 724 C C . GLU A 1 91 ? 4.128 4.204 -16.928 1.00 84.44 91 GLU A C 1
ATOM 726 O O . GLU A 1 91 ? 4.812 3.350 -16.357 1.00 84.44 91 GLU A O 1
ATOM 731 N N . ILE A 1 92 ? 2.874 4.482 -16.561 1.00 84.50 92 ILE A N 1
ATOM 732 C CA . ILE A 1 92 ? 2.177 3.796 -15.476 1.00 84.50 92 ILE A CA 1
ATOM 733 C C . ILE A 1 92 ? 1.147 2.841 -16.067 1.00 84.50 92 ILE A C 1
ATOM 735 O O . ILE A 1 92 ? 0.134 3.262 -16.631 1.00 84.50 92 ILE A O 1
ATOM 739 N N . ARG A 1 93 ? 1.365 1.547 -15.850 1.00 85.94 93 ARG A N 1
ATOM 740 C CA . ARG A 1 93 ? 0.392 0.485 -16.118 1.00 85.94 93 ARG A CA 1
ATOM 741 C C . ARG A 1 93 ? -0.277 0.115 -14.806 1.00 85.94 93 ARG A C 1
ATOM 743 O O . ARG A 1 93 ? 0.400 -0.254 -13.853 1.00 85.94 93 ARG A O 1
ATOM 750 N N . SER A 1 94 ? -1.594 0.242 -14.719 1.00 84.44 94 SER A N 1
ATOM 751 C CA . SER A 1 94 ? -2.319 0.013 -13.469 1.00 84.44 94 SER A CA 1
ATOM 752 C C . SER A 1 94 ? -3.492 -0.924 -13.663 1.00 84.44 94 SER A C 1
ATOM 754 O O . SER A 1 94 ? -4.069 -0.987 -14.747 1.00 84.44 94 SER A O 1
ATOM 756 N N . THR A 1 95 ? -3.914 -1.557 -12.574 1.00 83.31 95 THR A N 1
ATOM 757 C CA . THR A 1 95 ? -5.253 -2.138 -12.511 1.00 83.31 95 THR A CA 1
ATOM 758 C C . THR A 1 95 ? -6.330 -1.063 -12.708 1.00 83.31 95 THR A C 1
ATOM 760 O O . THR A 1 95 ? -6.089 0.145 -12.535 1.00 83.31 95 THR A O 1
ATOM 763 N N . SER A 1 96 ? -7.534 -1.502 -13.060 1.00 81.81 96 SER A N 1
ATOM 764 C CA . SER A 1 96 ? -8.702 -0.632 -13.146 1.00 81.81 96 SER A CA 1
ATOM 765 C C . SER A 1 96 ? -9.197 -0.314 -11.738 1.00 81.81 96 SER A C 1
ATOM 767 O O . SER A 1 96 ? -9.548 -1.209 -10.973 1.00 81.81 96 SER A O 1
ATOM 769 N N . LEU A 1 97 ? -9.226 0.971 -11.382 1.00 83.38 97 LEU A N 1
ATOM 770 C CA . LEU A 1 97 ? -9.893 1.397 -10.154 1.00 83.38 97 LEU A CA 1
ATOM 771 C C . LEU A 1 97 ? -11.414 1.290 -10.333 1.00 83.38 97 LEU A C 1
ATOM 773 O O . LEU A 1 97 ? -11.906 1.559 -11.431 1.00 83.38 97 LEU A O 1
ATOM 777 N N . PRO A 1 98 ? -12.168 0.979 -9.266 1.00 80.06 98 PRO A N 1
ATOM 778 C CA . PRO A 1 98 ? -13.620 1.103 -9.278 1.00 80.06 98 PRO A CA 1
ATOM 779 C C . PRO A 1 98 ? -14.049 2.530 -9.642 1.00 80.06 98 PRO A C 1
ATOM 781 O O . PRO A 1 98 ? -13.388 3.495 -9.250 1.00 80.06 98 PRO A O 1
ATOM 784 N N . ASP A 1 99 ? -15.200 2.684 -10.302 1.00 76.75 99 ASP A N 1
ATOM 785 C CA . ASP A 1 99 ? -15.726 3.999 -10.711 1.00 76.75 99 ASP A CA 1
ATOM 786 C C . ASP A 1 99 ? -15.818 4.997 -9.541 1.00 76.75 99 ASP A C 1
ATOM 788 O O . ASP A 1 99 ? -15.570 6.197 -9.701 1.00 76.75 99 ASP A O 1
ATOM 792 N N . SER A 1 100 ? -16.106 4.491 -8.335 1.00 72.12 100 SER A N 1
ATOM 793 C CA . SER A 1 100 ? -16.184 5.271 -7.094 1.00 72.12 100 SER A CA 1
ATOM 794 C C . SER A 1 100 ? -14.866 5.917 -6.659 1.00 72.12 100 SER A C 1
ATOM 796 O O . SER A 1 100 ? -14.894 6.861 -5.867 1.00 72.12 100 SER A O 1
ATOM 798 N N . ASP A 1 101 ? -13.735 5.413 -7.155 1.00 78.88 101 ASP A N 1
ATOM 799 C CA . ASP A 1 101 ? -12.380 5.808 -6.761 1.00 78.88 101 ASP A CA 1
ATOM 800 C C . ASP A 1 101 ? -11.624 6.505 -7.917 1.00 78.88 101 ASP A C 1
ATOM 802 O O . ASP A 1 101 ? -10.425 6.765 -7.831 1.00 78.88 101 ASP A O 1
ATOM 806 N N . THR A 1 102 ? -12.316 6.887 -8.995 1.00 76.81 102 THR A N 1
ATOM 807 C CA . THR A 1 102 ? -11.725 7.627 -10.131 1.00 76.81 102 THR A CA 1
ATOM 808 C C . THR A 1 102 ? -11.070 8.944 -9.707 1.00 76.81 102 THR A C 1
ATOM 810 O O . THR A 1 102 ? -9.969 9.260 -10.156 1.00 76.81 102 THR A O 1
ATOM 813 N N . ALA A 1 103 ? -11.685 9.672 -8.769 1.00 82.62 103 ALA A N 1
ATOM 814 C CA . ALA A 1 103 ? -11.112 10.883 -8.176 1.00 82.62 103 ALA A CA 1
ATOM 815 C C . ALA A 1 103 ? -9.835 10.610 -7.355 1.00 82.62 103 ALA A C 1
ATOM 817 O O . ALA A 1 103 ? -8.987 11.493 -7.223 1.00 82.62 103 ALA A O 1
ATOM 818 N N . ALA A 1 104 ? -9.667 9.392 -6.828 1.00 87.88 104 ALA A N 1
ATOM 819 C CA . ALA A 1 104 ? -8.461 9.000 -6.106 1.00 87.88 104 ALA A CA 1
ATOM 820 C C . ALA A 1 104 ? -7.277 8.728 -7.033 1.00 87.88 104 ALA A C 1
ATOM 822 O O . ALA A 1 104 ? -6.139 8.807 -6.575 1.00 87.88 104 ALA A O 1
ATOM 823 N N . ARG A 1 105 ? -7.514 8.444 -8.322 1.00 88.94 105 ARG A N 1
ATOM 824 C CA . ARG A 1 105 ? -6.457 8.074 -9.275 1.00 88.94 105 ARG A CA 1
ATOM 825 C C . ARG A 1 105 ? -5.333 9.105 -9.319 1.00 88.94 105 ARG A C 1
ATOM 827 O O . ARG A 1 105 ? -4.172 8.730 -9.207 1.00 88.94 105 ARG A O 1
ATOM 834 N N . GLN A 1 106 ? -5.678 10.390 -9.411 1.00 88.81 106 GLN A N 1
ATOM 835 C CA . GLN A 1 106 ? -4.680 11.461 -9.447 1.00 88.81 106 GLN A CA 1
ATOM 836 C C . GLN A 1 106 ? -3.899 11.559 -8.133 1.00 88.81 106 GLN A C 1
ATOM 838 O O . GLN A 1 106 ? -2.693 11.772 -8.142 1.00 88.81 106 GLN A O 1
ATOM 843 N N . VAL A 1 107 ? -4.574 11.387 -6.993 1.00 92.00 107 VAL A N 1
ATOM 844 C CA . VAL A 1 107 ? -3.919 11.427 -5.678 1.00 92.00 107 VAL A CA 1
ATOM 845 C C . VAL A 1 107 ? -2.956 10.252 -5.532 1.00 92.00 107 VAL A C 1
ATOM 847 O O . VAL A 1 107 ? -1.828 10.447 -5.096 1.00 92.00 107 VAL A O 1
ATOM 850 N N . ILE A 1 108 ? -3.372 9.055 -5.946 1.00 93.19 108 ILE A N 1
ATOM 851 C CA . ILE A 1 108 ? -2.539 7.851 -5.937 1.00 93.19 108 ILE A CA 1
ATOM 852 C C . ILE A 1 108 ? -1.305 8.043 -6.821 1.00 93.19 108 ILE A C 1
ATOM 854 O O . ILE A 1 108 ? -0.200 7.773 -6.366 1.00 93.19 108 ILE A O 1
ATOM 858 N N . GLN A 1 109 ? -1.480 8.553 -8.042 1.00 91.94 109 GLN A N 1
ATOM 859 C CA . GLN A 1 109 ? -0.366 8.842 -8.948 1.00 91.94 109 GLN A CA 1
ATOM 860 C C . GLN A 1 109 ? 0.615 9.842 -8.332 1.00 91.94 109 GLN A C 1
ATOM 862 O O . GLN A 1 109 ? 1.798 9.545 -8.247 1.00 91.94 109 GLN A O 1
ATOM 867 N N . ASN A 1 110 ? 0.126 10.951 -7.771 1.00 93.12 110 ASN A N 1
ATOM 868 C CA . ASN A 1 110 ? 0.991 11.935 -7.117 1.00 93.12 110 ASN A CA 1
ATOM 869 C C . ASN A 1 110 ? 1.798 11.335 -5.947 1.00 93.12 110 ASN A C 1
ATOM 871 O O . ASN A 1 110 ? 2.937 11.735 -5.721 1.00 93.12 110 ASN A O 1
ATOM 875 N N . GLN A 1 111 ? 1.207 10.403 -5.189 1.00 94.56 111 GLN A N 1
ATOM 876 C CA . GLN A 1 111 ? 1.895 9.714 -4.089 1.00 94.56 111 GLN A CA 1
ATOM 877 C C . GLN A 1 111 ? 2.919 8.688 -4.578 1.00 94.56 111 GLN A C 1
ATOM 879 O O . GLN A 1 111 ? 3.943 8.479 -3.931 1.00 94.56 111 GLN A O 1
ATOM 884 N N . ILE A 1 112 ? 2.650 8.043 -5.710 1.00 94.12 112 ILE A N 1
ATOM 885 C CA . ILE A 1 112 ? 3.602 7.155 -6.373 1.00 94.12 112 ILE A CA 1
ATOM 886 C C . ILE A 1 112 ? 4.796 7.971 -6.869 1.00 94.12 112 ILE A C 1
ATOM 888 O O . ILE A 1 112 ? 5.931 7.648 -6.528 1.00 94.12 112 ILE A O 1
ATOM 892 N N . ASP A 1 113 ? 4.543 9.062 -7.590 1.00 92.88 113 ASP A N 1
ATOM 893 C CA . ASP A 1 113 ? 5.582 9.911 -8.176 1.00 92.88 113 ASP A CA 1
ATOM 894 C C . ASP A 1 113 ? 6.505 10.507 -7.103 1.00 92.88 113 ASP A C 1
ATOM 896 O O . ASP A 1 113 ? 7.722 10.540 -7.282 1.00 92.88 113 ASP A O 1
ATOM 900 N N . SER A 1 114 ? 5.954 10.912 -5.952 1.00 93.62 114 SER A N 1
ATOM 901 C CA . SER A 1 114 ? 6.736 11.481 -4.846 1.00 93.62 114 SER A CA 1
ATOM 902 C C . SER A 1 114 ? 7.667 10.480 -4.152 1.00 93.62 114 SER A C 1
ATOM 904 O O . SER A 1 114 ? 8.640 10.900 -3.526 1.00 93.62 114 SER A O 1
ATOM 906 N N . HIS A 1 115 ? 7.399 9.176 -4.266 1.00 93.75 115 HIS A N 1
ATOM 907 C CA . HIS A 1 115 ? 8.188 8.112 -3.631 1.00 93.75 115 HIS A CA 1
ATOM 908 C C . HIS A 1 115 ? 8.955 7.239 -4.634 1.00 93.75 115 HIS A C 1
ATOM 910 O O . HIS A 1 115 ? 9.784 6.420 -4.231 1.00 93.75 115 HIS A O 1
ATOM 916 N N . LEU A 1 116 ? 8.699 7.400 -5.934 1.00 92.19 116 LEU A N 1
ATOM 917 C CA . LEU A 1 116 ? 9.318 6.610 -6.992 1.00 92.19 116 LEU A CA 1
ATOM 918 C C . LEU A 1 116 ? 10.839 6.764 -6.990 1.00 92.19 116 LEU A C 1
ATOM 920 O O . LEU A 1 116 ? 11.548 5.761 -7.021 1.00 92.19 116 LEU A O 1
ATOM 924 N N . GLU A 1 117 ? 11.341 7.999 -6.903 1.00 90.94 117 GLU A N 1
ATOM 925 C CA . GLU A 1 117 ? 12.781 8.280 -6.945 1.00 90.94 117 GLU A CA 1
ATOM 926 C C . GLU A 1 117 ? 13.538 7.502 -5.860 1.00 90.94 117 GLU A C 1
ATOM 928 O O . GLU A 1 117 ? 14.580 6.914 -6.136 1.00 90.94 117 GLU A O 1
ATOM 933 N N . THR A 1 118 ? 12.962 7.395 -4.658 1.00 91.69 118 THR A N 1
ATOM 934 C CA . THR A 1 118 ? 13.534 6.628 -3.541 1.00 91.69 118 THR A CA 1
ATOM 935 C C . THR A 1 118 ? 13.680 5.136 -3.855 1.00 91.69 118 THR A C 1
ATOM 937 O O . THR A 1 118 ? 14.636 4.506 -3.412 1.00 91.69 118 THR A O 1
ATOM 940 N N . LEU A 1 119 ? 12.760 4.551 -4.627 1.00 92.38 119 LEU A N 1
ATOM 941 C CA . LEU A 1 119 ? 12.874 3.153 -5.061 1.00 92.38 119 LEU A CA 1
ATOM 942 C C . LEU A 1 119 ? 13.864 2.990 -6.212 1.00 92.38 119 LEU A C 1
ATOM 944 O O . LEU A 1 119 ? 14.571 1.983 -6.273 1.00 92.38 119 LEU A O 1
ATOM 948 N N . LEU A 1 120 ? 13.930 3.975 -7.108 1.00 91.00 120 LEU A N 1
ATOM 949 C CA . LEU A 1 120 ? 14.817 3.940 -8.268 1.00 91.00 120 LEU A CA 1
ATOM 950 C C . LEU A 1 120 ? 16.299 4.076 -7.895 1.00 91.00 120 LEU A C 1
ATOM 952 O O . LEU A 1 120 ? 17.136 3.568 -8.641 1.00 91.00 120 LEU A O 1
ATOM 956 N N . THR A 1 121 ? 16.644 4.671 -6.742 1.00 88.25 121 THR A N 1
ATOM 957 C CA . THR A 1 121 ? 18.047 4.680 -6.273 1.00 88.25 121 THR A CA 1
ATOM 958 C C . THR A 1 121 ? 18.587 3.271 -6.022 1.00 88.25 121 THR A C 1
ATOM 960 O O . THR A 1 121 ? 19.791 3.043 -6.111 1.00 88.25 121 THR A O 1
ATOM 963 N N . GLY A 1 122 ? 17.700 2.310 -5.736 1.00 82.25 122 GLY A N 1
ATOM 964 C CA . GLY A 1 122 ? 18.052 0.925 -5.432 1.00 82.25 122 GLY A CA 1
ATOM 965 C C . GLY A 1 122 ? 18.520 0.686 -3.995 1.00 82.25 122 GLY A C 1
ATOM 966 O O . GLY A 1 122 ? 18.769 -0.468 -3.638 1.00 82.25 122 GLY A O 1
ATOM 967 N N . ASP A 1 123 ? 18.578 1.731 -3.163 1.00 86.19 123 ASP A N 1
ATOM 968 C CA . ASP A 1 123 ? 18.988 1.635 -1.753 1.00 86.19 123 ASP A CA 1
ATOM 969 C C . ASP A 1 123 ? 17.931 0.943 -0.880 1.00 86.19 123 ASP A C 1
ATOM 971 O O . ASP A 1 123 ? 18.241 0.363 0.163 1.00 86.19 123 ASP A O 1
ATOM 975 N N . TYR A 1 124 ? 16.671 0.977 -1.317 1.00 85.81 124 TYR A N 1
ATOM 976 C CA . TYR A 1 124 ? 15.535 0.416 -0.599 1.00 85.81 124 TYR A CA 1
ATOM 977 C C . TYR A 1 124 ? 15.028 -0.848 -1.293 1.00 85.81 124 TYR A C 1
ATOM 979 O O . TYR A 1 124 ? 14.733 -0.847 -2.484 1.00 85.81 124 TYR A O 1
ATOM 987 N N . ALA A 1 125 ? 14.889 -1.940 -0.536 1.00 88.12 125 ALA A N 1
ATOM 988 C CA . ALA A 1 125 ? 14.248 -3.165 -1.026 1.00 88.12 125 ALA A CA 1
ATOM 989 C C . ALA A 1 125 ? 12.723 -3.016 -1.139 1.00 88.12 125 ALA A C 1
ATOM 991 O O . ALA A 1 125 ? 12.097 -3.648 -1.979 1.00 88.12 125 ALA A O 1
ATOM 992 N N . SER A 1 126 ? 12.137 -2.167 -0.299 1.00 93.25 126 SER A N 1
ATOM 993 C CA . SER A 1 126 ? 10.714 -1.856 -0.275 1.00 93.25 126 SER A CA 1
ATOM 994 C C . SER A 1 126 ? 10.485 -0.582 0.533 1.00 93.25 126 SER A C 1
ATOM 996 O O . SER A 1 126 ? 11.257 -0.290 1.451 1.00 93.25 126 SER A O 1
ATOM 998 N N . LEU A 1 127 ? 9.381 0.111 0.286 1.00 94.69 127 LEU A N 1
ATOM 999 C CA . LEU A 1 127 ? 8.864 1.170 1.150 1.00 94.69 127 LEU A CA 1
ATOM 1000 C C . LEU A 1 127 ? 7.379 0.955 1.410 1.00 94.69 127 LEU A C 1
ATOM 1002 O O . LEU A 1 127 ? 6.688 0.327 0.612 1.00 94.69 127 LEU A O 1
ATOM 1006 N N . TRP A 1 128 ? 6.875 1.495 2.514 1.00 95.44 128 TRP A N 1
ATOM 1007 C CA . TRP A 1 128 ? 5.444 1.508 2.777 1.00 95.44 128 TRP A CA 1
ATOM 1008 C C . TRP A 1 128 ? 5.032 2.769 3.525 1.00 95.44 128 TRP A C 1
ATOM 1010 O O . TRP A 1 128 ? 5.797 3.311 4.323 1.00 95.44 128 TRP A O 1
ATOM 1020 N N . PHE A 1 129 ? 3.813 3.228 3.264 1.00 95.06 129 PHE A N 1
ATOM 1021 C CA . PHE A 1 129 ? 3.220 4.390 3.921 1.00 95.06 129 PHE A CA 1
ATOM 1022 C C . PHE A 1 129 ? 1.690 4.325 3.859 1.00 95.06 129 PHE A C 1
ATOM 1024 O O . PHE A 1 129 ? 1.115 3.500 3.150 1.00 95.06 129 PHE A O 1
ATOM 1031 N N . ILE A 1 130 ? 1.017 5.167 4.644 1.00 94.94 130 ILE A N 1
ATOM 1032 C CA . ILE A 1 130 ? -0.447 5.256 4.679 1.00 94.94 130 ILE A CA 1
ATOM 1033 C C . ILE A 1 130 ? -0.845 6.665 4.285 1.00 94.94 130 ILE A C 1
ATOM 1035 O O . ILE A 1 130 ? -0.340 7.624 4.861 1.00 94.94 130 ILE A O 1
ATOM 1039 N N . GLU A 1 131 ? -1.797 6.772 3.368 1.00 94.50 131 GLU A N 1
ATOM 1040 C CA . GLU A 1 131 ? -2.328 8.050 2.919 1.00 94.50 131 GLU A CA 1
ATOM 1041 C C . GLU A 1 131 ? -3.847 8.050 2.862 1.00 94.50 131 GLU A C 1
ATOM 1043 O O . GLU A 1 131 ? -4.505 7.006 2.800 1.00 94.50 131 GLU A O 1
ATOM 1048 N N . LYS A 1 132 ? -4.416 9.255 2.897 1.00 93.19 132 LYS A N 1
ATOM 1049 C CA . LYS A 1 132 ? -5.858 9.449 2.743 1.00 93.19 132 LYS A CA 1
ATOM 1050 C C . LYS A 1 132 ? -6.175 9.805 1.302 1.00 93.19 132 LYS A C 1
ATOM 1052 O O . LYS A 1 132 ? -5.712 10.823 0.799 1.00 93.19 132 LYS A O 1
ATOM 1057 N N . ILE A 1 133 ? -7.023 9.001 0.671 1.00 91.94 133 ILE A N 1
ATOM 1058 C CA . ILE A 1 133 ? -7.504 9.245 -0.688 1.00 91.94 133 ILE A CA 1
ATOM 1059 C C . ILE A 1 133 ? -9.000 9.598 -0.687 1.00 91.94 133 ILE A C 1
ATOM 1061 O O . ILE A 1 133 ? -9.742 9.107 0.173 1.00 91.94 133 ILE A O 1
ATOM 1065 N N . PRO A 1 134 ? -9.464 10.431 -1.634 1.00 90.19 134 PRO A N 1
ATOM 1066 C CA . PRO A 1 134 ? -10.885 10.719 -1.810 1.00 90.19 134 PRO A CA 1
ATOM 1067 C C . PRO A 1 134 ? -11.695 9.456 -2.132 1.00 90.19 134 PRO A C 1
ATOM 1069 O O . PRO A 1 134 ? -11.252 8.620 -2.914 1.00 90.19 134 PRO A O 1
ATOM 1072 N N . ARG A 1 135 ? -12.904 9.344 -1.578 1.00 85.62 135 ARG A N 1
ATOM 1073 C CA . ARG A 1 135 ? -13.908 8.331 -1.946 1.00 85.62 135 ARG A CA 1
ATOM 1074 C C . ARG A 1 135 ? -15.309 8.914 -1.794 1.00 85.62 135 ARG A C 1
ATOM 1076 O O . ARG A 1 135 ? -15.767 9.167 -0.677 1.00 85.62 135 ARG A O 1
ATOM 1083 N N . GLY A 1 136 ? -16.007 9.118 -2.910 1.00 80.88 136 GLY A N 1
ATOM 1084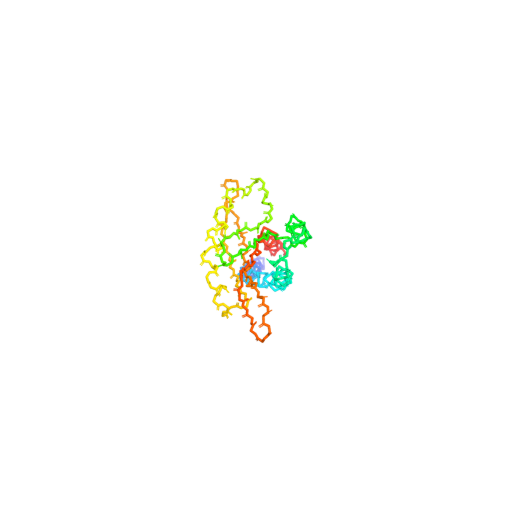 C CA . GLY A 1 136 ? -17.300 9.810 -2.908 1.00 80.88 136 GLY A CA 1
ATOM 1085 C C . GLY A 1 136 ? -17.194 11.198 -2.260 1.00 80.88 136 GLY A C 1
ATOM 1086 O O . GLY A 1 136 ? -16.416 12.031 -2.710 1.00 80.88 136 GLY A O 1
ATOM 1087 N N . SER A 1 137 ? -17.958 11.443 -1.190 1.00 76.69 137 SER A N 1
ATOM 1088 C CA . SER A 1 137 ? -17.931 12.705 -0.428 1.00 76.69 137 SER A CA 1
ATOM 1089 C C . SER A 1 137 ? -16.976 12.707 0.774 1.00 76.69 137 SER A C 1
ATOM 1091 O O . SER A 1 137 ? -16.976 13.665 1.546 1.00 76.69 137 SER A O 1
ATOM 1093 N N . GLY A 1 138 ? -16.227 11.626 0.995 1.00 85.94 138 GLY A N 1
ATOM 1094 C CA . GLY A 1 138 ? -15.336 11.465 2.142 1.00 85.94 138 GLY A CA 1
ATOM 1095 C C . GLY A 1 138 ? -13.921 11.072 1.736 1.00 85.94 138 GLY A C 1
ATOM 1096 O O . GLY A 1 138 ? -13.565 11.083 0.560 1.00 85.94 138 GLY A O 1
ATOM 1097 N N . ASN A 1 139 ? -13.128 10.688 2.735 1.00 89.62 139 ASN A N 1
ATOM 1098 C CA . ASN A 1 139 ? -11.782 10.158 2.545 1.00 89.62 139 ASN A CA 1
ATOM 1099 C C . ASN A 1 139 ? -11.698 8.754 3.140 1.00 89.62 139 ASN A C 1
ATOM 1101 O O . ASN A 1 139 ? -12.316 8.476 4.171 1.00 89.62 139 ASN A O 1
ATOM 1105 N N . ARG A 1 140 ? -10.875 7.906 2.533 1.00 90.56 140 ARG A N 1
ATOM 1106 C CA . ARG A 1 140 ? -10.493 6.598 3.071 1.00 90.56 140 ARG A CA 1
ATOM 1107 C C . ARG A 1 140 ? -8.986 6.508 3.210 1.00 90.56 140 ARG A C 1
ATOM 1109 O O . ARG A 1 140 ? -8.250 7.138 2.457 1.00 90.56 140 ARG A O 1
ATOM 1116 N N . GLU A 1 141 ? -8.537 5.718 4.170 1.00 93.38 141 GLU A N 1
ATOM 1117 C CA . GLU A 1 141 ? -7.121 5.403 4.308 1.00 93.38 141 GLU A CA 1
ATOM 1118 C C . GLU A 1 141 ? -6.760 4.241 3.386 1.00 93.38 141 GLU A C 1
ATOM 1120 O O . GLU A 1 141 ? -7.478 3.238 3.293 1.00 93.38 141 GLU A O 1
ATOM 1125 N N . VAL A 1 142 ? -5.631 4.384 2.707 1.00 94.38 142 VAL A N 1
ATOM 1126 C CA . VAL A 1 142 ? -5.019 3.333 1.904 1.00 94.38 142 VAL A CA 1
ATOM 1127 C C . VAL A 1 142 ? -3.559 3.185 2.279 1.00 94.38 142 VAL A C 1
ATOM 1129 O O . VAL A 1 142 ? -2.885 4.153 2.628 1.00 94.38 142 VAL A O 1
ATOM 1132 N N . MET A 1 143 ? -3.086 1.952 2.213 1.00 95.81 143 MET A N 1
ATOM 1133 C CA . MET A 1 143 ? -1.689 1.612 2.410 1.00 95.81 143 MET A CA 1
ATOM 1134 C C . MET A 1 143 ? -1.015 1.460 1.055 1.00 95.81 143 MET A C 1
ATOM 1136 O O . MET A 1 143 ? -1.511 0.730 0.198 1.00 95.81 143 MET A O 1
ATOM 1140 N N . PHE A 1 144 ? 0.121 2.122 0.902 1.00 96.69 144 PHE A N 1
ATOM 1141 C CA . PHE A 1 144 ? 1.023 1.983 -0.226 1.00 96.69 144 PHE A CA 1
ATOM 1142 C C . PHE A 1 144 ? 2.172 1.069 0.169 1.00 96.69 144 PHE A C 1
ATOM 1144 O O . PHE A 1 144 ? 2.743 1.232 1.248 1.00 96.69 144 PHE A O 1
ATOM 1151 N N . ILE A 1 145 ? 2.520 0.133 -0.707 1.00 96.81 145 ILE A N 1
ATOM 1152 C CA . ILE A 1 145 ? 3.714 -0.703 -0.592 1.00 96.81 145 ILE A CA 1
ATOM 1153 C C . ILE A 1 145 ? 4.428 -0.657 -1.932 1.00 96.81 145 ILE A C 1
ATOM 1155 O O . ILE A 1 145 ? 3.920 -1.174 -2.924 1.00 96.81 145 ILE A O 1
ATOM 1159 N N . GLY A 1 146 ? 5.575 0.008 -1.953 1.00 96.31 146 GLY A N 1
ATOM 1160 C CA . GLY A 1 146 ? 6.415 0.177 -3.126 1.00 96.31 146 GLY A CA 1
ATOM 1161 C C . GLY A 1 146 ? 7.583 -0.804 -3.115 1.00 96.31 146 GLY A C 1
ATOM 1162 O O . GLY A 1 146 ? 8.255 -0.941 -2.094 1.00 96.31 146 GLY A O 1
ATOM 1163 N N . VAL A 1 147 ? 7.841 -1.466 -4.23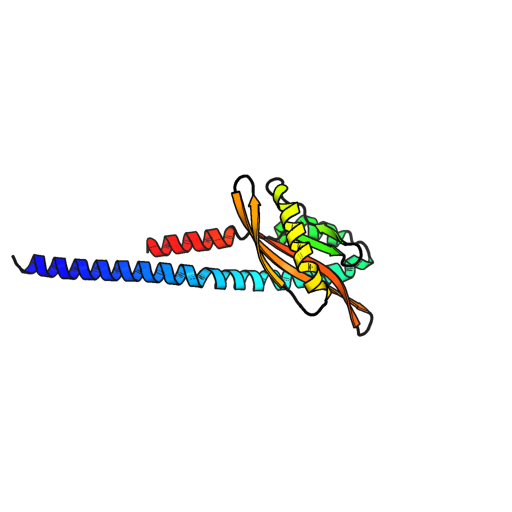9 1.00 96.06 147 VAL A N 1
ATOM 1164 C CA . VAL A 1 147 ? 8.955 -2.408 -4.427 1.00 96.06 147 VAL A CA 1
ATOM 1165 C C . VAL A 1 147 ? 9.644 -2.100 -5.761 1.00 96.06 147 VAL A C 1
ATOM 1167 O O . VAL A 1 147 ? 8.952 -1.947 -6.770 1.00 96.06 147 VAL A O 1
ATOM 1170 N N . PRO A 1 148 ? 10.983 -1.985 -5.814 1.00 95.00 148 PRO A N 1
ATOM 1171 C CA . PRO A 1 148 ? 11.692 -1.730 -7.060 1.00 95.00 148 PRO A CA 1
ATOM 1172 C C . PRO A 1 148 ? 11.697 -2.977 -7.951 1.00 95.00 148 PRO A C 1
ATOM 1174 O O . PRO A 1 148 ? 11.866 -4.102 -7.482 1.00 95.00 148 PRO A O 1
ATOM 1177 N N . ILE A 1 149 ? 11.585 -2.772 -9.258 1.00 92.38 149 ILE A N 1
ATOM 1178 C CA . ILE A 1 149 ? 11.711 -3.829 -10.261 1.00 92.38 149 ILE A CA 1
ATOM 1179 C C . ILE A 1 149 ? 13.175 -3.913 -10.659 1.00 92.38 149 ILE A C 1
ATOM 1181 O O . ILE A 1 149 ? 13.725 -2.978 -11.248 1.00 92.38 149 ILE A O 1
ATOM 1185 N N . LYS A 1 150 ? 13.809 -5.039 -10.339 1.00 90.38 150 LYS A N 1
ATOM 1186 C CA . LYS A 1 150 ? 15.226 -5.278 -10.611 1.00 90.38 150 LYS A CA 1
ATOM 1187 C C . LYS A 1 150 ? 15.370 -6.258 -11.766 1.00 90.38 150 LYS A C 1
ATOM 1189 O O . LYS A 1 150 ? 14.835 -7.359 -11.712 1.00 90.38 150 LYS A O 1
ATOM 1194 N N . VAL A 1 151 ? 16.126 -5.875 -12.789 1.00 86.38 151 VAL A N 1
ATOM 1195 C CA . VAL A 1 151 ? 16.494 -6.755 -13.904 1.00 86.38 151 VAL A CA 1
ATOM 1196 C C . VAL A 1 151 ? 17.973 -7.095 -13.781 1.00 86.38 151 VAL A C 1
ATOM 1198 O O . VAL A 1 151 ? 18.827 -6.214 -13.653 1.00 86.38 151 VAL A O 1
ATOM 1201 N N . GLY A 1 152 ? 18.278 -8.390 -13.785 1.00 79.88 152 GLY A N 1
ATOM 1202 C CA . GLY A 1 152 ? 19.649 -8.883 -13.749 1.00 79.88 152 GLY A CA 1
ATOM 1203 C C . GLY A 1 152 ? 20.295 -8.840 -15.131 1.00 79.88 152 GLY A C 1
ATOM 1204 O O . GLY A 1 152 ? 19.817 -9.486 -16.060 1.00 79.88 152 GLY A O 1
ATOM 1205 N N . PHE A 1 153 ? 21.426 -8.148 -15.247 1.00 69.69 153 PHE A N 1
ATOM 1206 C CA . PHE A 1 153 ? 22.328 -8.234 -16.394 1.00 69.69 153 PHE A CA 1
ATOM 1207 C C . PHE A 1 153 ? 23.676 -8.783 -15.911 1.00 69.69 153 PHE A C 1
ATOM 1209 O O . PHE A 1 153 ? 24.551 -8.047 -15.452 1.00 69.69 153 PHE A O 1
ATOM 1216 N N . GLY A 1 154 ? 23.840 -10.108 -15.972 1.00 71.19 154 GLY A N 1
ATOM 1217 C CA . GLY A 1 154 ? 25.032 -10.776 -15.443 1.00 71.19 154 GLY A CA 1
ATOM 1218 C C . GLY A 1 154 ? 25.124 -10.652 -13.917 1.00 71.19 154 GLY A C 1
ATOM 1219 O O . GLY A 1 154 ? 24.240 -11.129 -13.213 1.00 71.19 154 GLY A O 1
ATOM 1220 N N . SER A 1 155 ? 26.189 -10.027 -13.402 1.00 72.31 155 SER A N 1
ATOM 1221 C CA . SER A 1 155 ? 26.398 -9.812 -11.959 1.00 72.31 155 SER A CA 1
ATOM 1222 C C . SER A 1 155 ? 25.774 -8.523 -11.412 1.00 72.31 155 SER A C 1
ATOM 1224 O O . SER A 1 155 ? 25.774 -8.335 -10.198 1.00 72.31 155 SER A O 1
ATOM 1226 N N . ASN A 1 156 ? 25.267 -7.632 -12.273 1.00 75.69 156 ASN A N 1
ATOM 1227 C CA . ASN A 1 156 ? 24.658 -6.371 -11.850 1.00 75.69 156 ASN A CA 1
ATOM 1228 C C . ASN A 1 156 ? 23.131 -6.453 -11.908 1.00 75.69 156 ASN A C 1
ATOM 1230 O O . ASN A 1 156 ? 22.558 -6.926 -12.890 1.00 75.69 156 ASN A O 1
ATOM 1234 N N . GLN A 1 157 ? 22.477 -5.939 -10.867 1.00 82.00 157 GLN A N 1
ATOM 1235 C CA . GLN A 1 157 ? 21.039 -5.688 -10.861 1.00 82.00 157 GLN A CA 1
ATOM 1236 C C . GLN A 1 157 ? 20.796 -4.216 -11.177 1.00 82.00 157 GLN A C 1
ATOM 1238 O O . GLN A 1 157 ? 21.299 -3.341 -10.474 1.00 82.00 157 GLN A O 1
ATOM 1243 N N . LEU A 1 158 ? 20.036 -3.953 -12.235 1.00 87.56 158 LEU A N 1
ATOM 1244 C CA . LEU A 1 158 ? 19.589 -2.612 -12.589 1.00 87.56 158 LEU A CA 1
ATOM 1245 C C . LEU A 1 158 ? 18.136 -2.442 -12.148 1.00 87.56 158 LEU A C 1
ATOM 1247 O O . LEU A 1 158 ? 17.301 -3.296 -12.448 1.00 87.56 158 LEU A O 1
ATOM 1251 N N . VAL A 1 159 ? 17.830 -1.344 -11.459 1.00 90.94 159 VAL A N 1
ATOM 1252 C CA . VAL A 1 159 ? 16.443 -0.963 -11.176 1.00 90.94 159 VAL A CA 1
ATOM 1253 C C . VAL A 1 159 ? 15.866 -0.307 -12.428 1.00 90.94 159 VAL A C 1
ATOM 1255 O O . VAL A 1 159 ? 16.388 0.705 -12.888 1.00 90.94 159 VAL A O 1
ATOM 1258 N N . VAL A 1 160 ? 14.819 -0.900 -13.001 1.00 90.25 160 VAL A N 1
ATOM 1259 C CA . VAL A 1 160 ? 14.196 -0.435 -14.259 1.00 90.25 160 VAL A CA 1
ATOM 1260 C C . VAL A 1 160 ? 12.830 0.217 -14.044 1.00 90.25 160 VAL A C 1
ATOM 1262 O O . VAL A 1 160 ? 12.239 0.751 -14.976 1.00 90.25 160 VAL A O 1
ATOM 1265 N N . GLY A 1 161 ? 12.309 0.166 -12.822 1.00 92.38 161 GLY A N 1
ATOM 1266 C CA . GLY A 1 161 ? 10.979 0.651 -12.485 1.00 92.38 161 GLY A CA 1
ATOM 1267 C C . GLY A 1 161 ? 10.596 0.285 -11.060 1.00 92.38 161 GLY A C 1
ATOM 1268 O O . GLY A 1 161 ? 11.437 -0.157 -10.274 1.00 92.38 161 GLY A O 1
ATOM 1269 N N . ALA A 1 162 ? 9.320 0.436 -10.734 1.00 94.56 162 ALA A N 1
ATOM 1270 C CA . ALA A 1 162 ? 8.774 0.078 -9.432 1.00 94.56 162 ALA A CA 1
ATOM 1271 C C . ALA A 1 162 ? 7.338 -0.433 -9.550 1.00 94.56 162 ALA A C 1
ATOM 1273 O O . ALA A 1 162 ? 6.612 -0.097 -10.485 1.00 94.56 162 ALA A O 1
ATOM 1274 N N . ILE A 1 163 ? 6.918 -1.228 -8.572 1.00 94.19 163 ILE A N 1
ATOM 1275 C CA . ILE A 1 163 ? 5.526 -1.620 -8.378 1.00 94.19 163 ILE A CA 1
ATOM 1276 C C . ILE A 1 163 ? 5.027 -1.032 -7.073 1.00 94.19 163 ILE A C 1
ATOM 1278 O O . ILE A 1 163 ? 5.703 -1.123 -6.055 1.00 94.19 163 ILE A O 1
ATOM 1282 N N . PHE A 1 164 ? 3.820 -0.483 -7.102 1.00 95.81 164 PHE A N 1
ATOM 1283 C CA . PHE A 1 164 ? 3.096 -0.017 -5.936 1.00 95.81 164 PHE A CA 1
ATOM 1284 C C . PHE A 1 164 ? 1.811 -0.817 -5.767 1.00 95.81 164 PHE A C 1
ATOM 1286 O O . PHE A 1 164 ? 0.945 -0.830 -6.642 1.00 95.81 164 PHE A O 1
ATOM 1293 N N . PHE A 1 165 ? 1.680 -1.465 -4.617 1.00 95.69 165 PHE A N 1
ATOM 1294 C CA . PHE A 1 165 ? 0.426 -2.024 -4.135 1.00 95.69 165 PHE A CA 1
ATOM 1295 C C . PHE A 1 165 ? -0.297 -0.950 -3.330 1.00 95.69 165 PHE A C 1
ATOM 1297 O O . PHE A 1 165 ? 0.263 -0.404 -2.381 1.00 95.69 165 PHE A O 1
ATOM 1304 N N . VAL A 1 166 ? -1.546 -0.670 -3.688 1.00 95.00 166 VAL A N 1
ATOM 1305 C CA . VAL A 1 166 ? -2.416 0.285 -3.000 1.00 95.00 166 VAL A CA 1
ATOM 1306 C C . VAL A 1 166 ? -3.605 -0.478 -2.438 1.00 95.00 166 VAL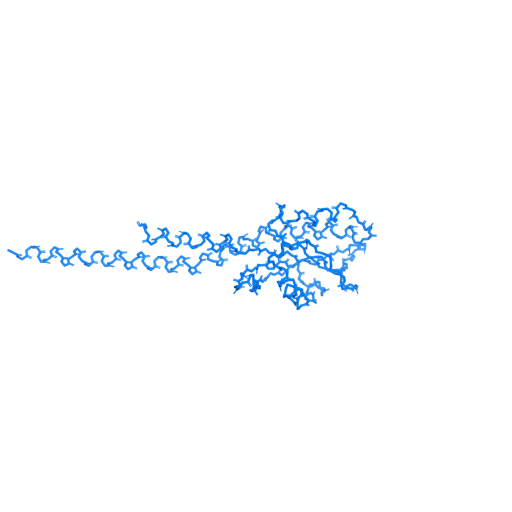 A C 1
ATOM 1308 O O . VAL A 1 166 ? -4.485 -0.921 -3.173 1.00 95.00 166 VAL A O 1
ATOM 1311 N N . THR A 1 167 ? -3.614 -0.659 -1.122 1.00 93.31 167 THR A N 1
ATOM 1312 C CA . THR A 1 167 ? -4.565 -1.533 -0.426 1.00 93.31 167 THR A CA 1
ATOM 1313 C C . THR A 1 167 ? -5.524 -0.713 0.446 1.00 93.31 167 THR A C 1
ATOM 1315 O O . THR A 1 167 ? -5.056 0.098 1.253 1.00 93.31 167 THR A O 1
ATOM 1318 N N . PRO A 1 168 ? -6.855 -0.889 0.326 1.00 92.25 168 PRO A N 1
ATOM 1319 C CA . PRO A 1 168 ? -7.824 -0.368 1.292 1.00 92.25 168 PRO A CA 1
ATOM 1320 C C . PRO A 1 168 ? -7.488 -0.751 2.736 1.00 92.25 168 PRO A C 1
ATOM 1322 O O . PRO A 1 168 ? -7.202 -1.907 3.022 1.00 92.25 168 PRO A O 1
ATOM 1325 N N . MET A 1 169 ? -7.604 0.194 3.673 1.00 92.38 169 MET A N 1
ATOM 1326 C CA . MET A 1 169 ? -7.541 -0.102 5.114 1.00 92.38 169 MET A CA 1
ATOM 1327 C C . MET A 1 169 ? -8.931 -0.257 5.751 1.00 92.38 169 MET A C 1
ATOM 1329 O O . MET A 1 169 ? -9.039 -0.350 6.973 1.00 92.38 169 MET A O 1
ATOM 1333 N N . ASP A 1 170 ? -9.993 -0.289 4.940 1.00 89.25 170 ASP A N 1
ATOM 1334 C CA . ASP A 1 170 ? -11.388 -0.321 5.396 1.00 89.25 170 ASP A CA 1
ATOM 1335 C C . ASP A 1 170 ? -11.663 -1.539 6.297 1.00 89.25 170 ASP A C 1
ATOM 1337 O O . ASP A 1 170 ? -12.208 -1.386 7.391 1.00 89.25 170 ASP A O 1
ATOM 1341 N N . GLU A 1 171 ? -11.211 -2.731 5.897 1.00 85.94 171 GLU A N 1
ATOM 1342 C CA . GLU A 1 171 ? -11.397 -3.965 6.674 1.00 85.94 171 GLU A CA 1
ATOM 1343 C C . GLU A 1 171 ? -10.650 -3.938 8.009 1.00 85.94 171 GLU A C 1
ATOM 1345 O O . GLU A 1 171 ? -11.207 -4.282 9.053 1.00 85.94 171 GLU A O 1
ATOM 1350 N N . LEU A 1 172 ? -9.397 -3.476 7.993 1.00 87.69 172 LEU A N 1
ATOM 1351 C CA . LEU A 1 172 ? -8.576 -3.346 9.195 1.00 87.69 172 LEU A CA 1
ATOM 1352 C C . LEU A 1 172 ? -9.221 -2.353 10.170 1.00 87.69 172 LEU A C 1
ATOM 1354 O O . LEU A 1 172 ? -9.377 -2.650 11.355 1.00 87.69 172 LEU A O 1
ATOM 1358 N N . ASN A 1 173 ? -9.658 -1.198 9.668 1.00 87.50 173 ASN A N 1
ATOM 1359 C CA . ASN A 1 173 ? -10.303 -0.161 10.470 1.00 87.50 173 ASN A CA 1
ATOM 1360 C C . ASN A 1 173 ? -11.665 -0.620 11.028 1.00 87.50 173 ASN A C 1
ATOM 1362 O O . ASN A 1 173 ? -11.988 -0.333 12.187 1.00 87.50 173 ASN A O 1
ATOM 1366 N N . ALA A 1 174 ? -12.448 -1.369 10.249 1.00 86.50 174 ALA A N 1
ATOM 1367 C CA . ALA A 1 174 ? -1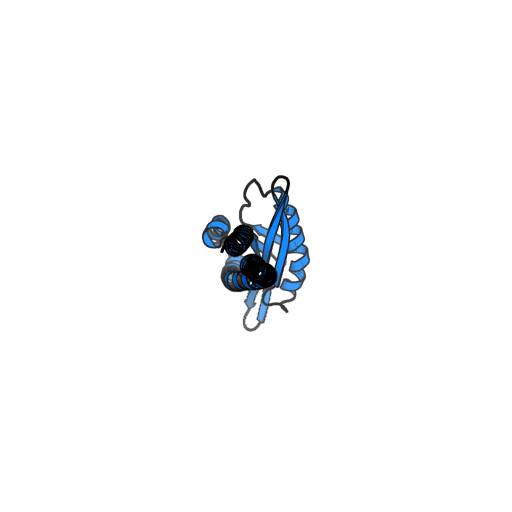3.709 -1.955 10.699 1.00 86.50 174 ALA A CA 1
ATOM 1368 C C . ALA A 1 174 ? -13.491 -3.047 11.761 1.00 86.50 174 ALA A C 1
ATOM 1370 O O . ALA A 1 174 ? -14.209 -3.080 12.767 1.00 86.50 174 ALA A O 1
ATOM 1371 N N . GLY A 1 175 ? -12.475 -3.897 11.586 1.00 85.06 175 GLY A N 1
ATOM 1372 C CA . GLY A 1 175 ? -12.088 -4.925 12.554 1.00 85.06 175 GLY A CA 1
ATOM 1373 C C . GLY A 1 175 ? -11.650 -4.325 13.890 1.00 85.06 175 GLY A C 1
ATOM 1374 O O . GLY A 1 175 ? -12.159 -4.717 14.943 1.00 85.06 175 GLY A O 1
ATOM 1375 N N . LEU A 1 176 ? -10.790 -3.302 13.849 1.00 85.44 176 LEU A N 1
ATOM 1376 C CA . LEU A 1 176 ? -10.360 -2.562 15.039 1.00 85.44 176 LEU A CA 1
ATOM 1377 C C . LEU A 1 176 ? -11.534 -1.912 15.773 1.00 85.44 176 LEU A C 1
ATOM 1379 O O . LEU A 1 176 ? -11.635 -1.997 16.997 1.00 85.44 176 LEU A O 1
ATOM 1383 N N . THR A 1 177 ? -12.444 -1.290 15.024 1.00 84.31 177 THR A N 1
ATOM 1384 C CA . THR A 1 177 ? -13.637 -0.650 15.589 1.00 84.31 177 THR A CA 1
ATOM 1385 C C . THR A 1 177 ? -14.552 -1.678 16.251 1.00 84.31 177 THR A C 1
ATOM 1387 O O . THR A 1 177 ? -14.982 -1.477 17.385 1.00 84.31 177 THR A O 1
ATOM 1390 N N . SER A 1 178 ? -14.801 -2.806 15.584 1.00 84.38 178 SER A N 1
ATOM 1391 C CA . SER A 1 178 ? -15.654 -3.887 16.098 1.00 84.38 178 SER A CA 1
ATOM 1392 C C . SER A 1 178 ? -15.100 -4.485 17.389 1.00 84.38 178 SER A C 1
ATOM 1394 O O . SER A 1 178 ? -15.831 -4.697 18.352 1.00 84.38 178 SER A O 1
ATOM 1396 N N . MET A 1 179 ? -13.791 -4.703 17.439 1.00 81.06 179 MET A N 1
ATOM 1397 C CA . MET A 1 179 ? -13.104 -5.219 18.617 1.00 81.06 179 MET A CA 1
ATOM 1398 C C . MET A 1 179 ? -13.085 -4.207 19.772 1.00 81.06 179 MET A C 1
ATOM 1400 O O . MET A 1 179 ? -13.345 -4.588 20.912 1.00 81.06 179 MET A O 1
ATOM 1404 N N . ASN A 1 180 ? -12.855 -2.919 19.499 1.00 78.12 180 ASN A N 1
ATOM 1405 C CA . ASN A 1 180 ? -12.955 -1.874 20.522 1.00 78.12 180 ASN A CA 1
ATOM 1406 C C . ASN A 1 180 ? -14.372 -1.797 21.111 1.00 78.12 180 ASN A C 1
ATOM 1408 O O . ASN A 1 180 ? -14.529 -1.673 22.323 1.00 78.12 180 ASN A O 1
ATOM 1412 N N . ILE A 1 181 ? -15.406 -1.918 20.272 1.00 80.38 181 ILE A N 1
ATOM 1413 C CA . ILE A 1 181 ? -16.802 -1.992 20.720 1.00 80.38 181 ILE A CA 1
ATOM 1414 C C . ILE A 1 181 ? -17.024 -3.240 21.584 1.00 80.38 181 ILE A C 1
ATOM 1416 O O . ILE A 1 181 ? -17.612 -3.135 22.658 1.00 80.38 181 ILE A O 1
ATOM 1420 N N . ALA A 1 182 ? -16.523 -4.403 21.163 1.00 80.62 182 ALA A N 1
ATOM 1421 C CA . ALA A 1 182 ? -16.651 -5.640 21.929 1.00 80.62 182 ALA A CA 1
ATOM 1422 C C . ALA A 1 182 ? -16.006 -5.535 23.321 1.00 80.62 182 ALA A C 1
ATOM 1424 O O . ALA A 1 182 ? -16.598 -5.991 24.291 1.00 80.62 182 ALA A O 1
ATOM 1425 N N . LEU A 1 183 ? -14.847 -4.880 23.444 1.00 75.31 183 LEU A N 1
ATOM 1426 C CA . LEU A 1 183 ? -14.184 -4.642 24.734 1.00 75.31 183 LEU A CA 1
ATOM 1427 C C . LEU A 1 183 ? -14.979 -3.714 25.662 1.00 75.31 183 LEU A C 1
ATOM 1429 O O . LEU A 1 183 ? -14.885 -3.850 26.877 1.00 75.31 183 LEU A O 1
ATOM 1433 N N . LEU A 1 184 ? -15.754 -2.777 25.110 1.00 70.44 184 LEU A N 1
ATOM 1434 C CA . LEU A 1 184 ? -16.613 -1.890 25.900 1.00 70.44 184 LEU A CA 1
ATOM 1435 C C . LEU A 1 184 ? -17.891 -2.583 26.393 1.00 70.44 184 LEU A C 1
ATOM 1437 O O . LEU A 1 184 ? -18.431 -2.182 27.422 1.00 70.44 184 LEU A O 1
ATOM 1441 N N . TYR A 1 185 ? -18.375 -3.590 25.661 1.00 72.62 185 TYR A N 1
ATOM 1442 C CA . TYR A 1 185 ? -19.558 -4.380 26.023 1.00 72.62 185 TYR A CA 1
ATOM 1443 C C . TYR A 1 185 ? -19.230 -5.718 26.715 1.00 72.62 185 TYR A C 1
ATOM 1445 O O . TYR A 1 185 ? -20.160 -6.447 27.066 1.00 72.62 185 TYR A O 1
ATOM 1453 N N . SER A 1 186 ? -17.943 -6.039 26.897 1.00 60.12 186 SER A N 1
ATOM 1454 C CA . SER A 1 186 ? -17.442 -7.221 27.616 1.00 60.12 186 SER A CA 1
ATOM 1455 C C . SER A 1 186 ? -17.469 -7.039 29.127 1.00 60.12 186 SER A C 1
ATOM 1457 O O . SER A 1 186 ? -17.624 -8.087 29.793 1.00 60.12 186 SER A O 1
#